Protein AF-A0AAE7BAY8-F1 (afdb_monomer_lite)

pLDDT: mean 81.35, std 15.77, range [34.81, 98.06]

Organism: NCBI:txid1054033

InterPro domains:
  IPR036388 Winged helix-like DNA-binding domain superfamily [G3DSA:1.10.10.10] (3-80)
  IPR036390 Winged helix DNA-binding domain superfamily [SSF46785] (22-79)

Secondary structure (DSSP, 8-state):
---------HHHHHHHHHHHH-TTS-HHHHHHHHHHHHSTT---HHHHHHHHT-S-HHHHHHHHHHHHHTTSEEEEE-SS-SSTT--SEEEEE-TTS----S------TTTHHHHHHHHHHHHHHHS---S---HHHHHHHHHHHHHTS---HHHHHHHHHHHHHSGGGGT--SHHHHHHHHHHHHHHHHHHHHH--

Radius of gyration: 19.59 Å; chains: 1; bounding box: 45×36×55 Å

Sequence (197 aa):
MEKEEILISTNYQHVLIHASVDNKLTANQFRVLFYICTNIENVYIEEMKTKLNIRTNNSIADCIKVLIKNQYIKRVKNKRLIKKGVAFYTYEINIEKPILPNNINSFFSNTYFKSIDEIFSYFFEKIPTTKKIDISVNRKQIELLIYKDDYSIQTIKDVIDYVSISHNRSIITRPILLRKHFKALFKELNELSNKSK

Structure (mmCIF, N/CA/C/O backbone):
data_AF-A0AAE7BAY8-F1
#
_entry.id   AF-A0AAE7BAY8-F1
#
loop_
_atom_site.group_PDB
_atom_site.id
_atom_site.type_symbol
_atom_site.label_atom_id
_atom_site.label_alt_id
_atom_site.label_comp_id
_atom_site.label_asym_id
_atom_site.label_entity_id
_atom_site.label_seq_id
_atom_site.pdbx_PDB_ins_code
_atom_site.Cartn_x
_atom_site.Cartn_y
_atom_site.Cartn_z
_atom_site.occupancy
_atom_site.B_iso_or_equiv
_atom_site.auth_seq_id
_atom_site.auth_comp_id
_atom_site.auth_asym_id
_atom_site.auth_atom_id
_atom_site.pdbx_PDB_model_num
ATOM 1 N N . MET A 1 1 ? 14.885 -5.854 23.550 1.00 38.03 1 MET A N 1
ATOM 2 C CA . MET A 1 1 ? 13.432 -5.656 23.361 1.00 38.03 1 MET A CA 1
ATOM 3 C C . MET A 1 1 ? 12.987 -6.612 22.277 1.00 38.03 1 MET A C 1
ATOM 5 O O . MET A 1 1 ? 13.222 -6.342 21.104 1.00 38.03 1 MET A O 1
ATOM 9 N N . GLU A 1 2 ? 12.448 -7.758 22.673 1.00 34.81 2 GLU A N 1
ATOM 10 C CA . GLU A 1 2 ? 11.810 -8.690 21.745 1.00 34.81 2 GLU A CA 1
ATOM 11 C C . GLU A 1 2 ? 10.553 -8.013 21.185 1.00 34.81 2 GLU A C 1
ATOM 13 O O . GLU A 1 2 ? 9.778 -7.410 21.927 1.00 34.81 2 GLU A O 1
ATOM 18 N N . LYS A 1 3 ? 10.412 -7.992 19.856 1.00 38.41 3 LYS A N 1
ATOM 19 C CA . LYS A 1 3 ? 9.212 -7.466 19.201 1.00 38.41 3 LYS A CA 1
ATOM 20 C C . LYS A 1 3 ? 8.130 -8.529 19.322 1.00 38.41 3 LYS A C 1
ATOM 22 O O . LYS A 1 3 ? 8.239 -9.554 18.661 1.00 38.41 3 LYS A O 1
ATOM 27 N N . GLU A 1 4 ? 7.103 -8.277 20.126 1.00 40.97 4 GLU A N 1
ATOM 28 C CA . GLU A 1 4 ? 5.896 -9.105 20.113 1.00 40.97 4 GLU A CA 1
ATOM 29 C C . GLU A 1 4 ? 5.285 -9.088 18.704 1.00 40.97 4 GLU A C 1
ATOM 31 O O . GLU A 1 4 ? 4.940 -8.037 18.150 1.00 40.97 4 GLU A O 1
ATOM 36 N N . GLU A 1 5 ? 5.193 -10.263 18.088 1.00 45.97 5 GLU A N 1
ATOM 37 C CA . GLU A 1 5 ? 4.444 -10.450 16.854 1.00 45.97 5 GLU A CA 1
ATOM 38 C C . GLU A 1 5 ? 2.951 -10.435 17.180 1.00 45.97 5 GLU A C 1
ATOM 40 O O . GLU A 1 5 ? 2.422 -11.356 17.798 1.00 45.97 5 GLU A O 1
ATOM 45 N N . ILE A 1 6 ? 2.252 -9.373 16.773 1.00 52.72 6 ILE A N 1
ATOM 46 C CA . ILE A 1 6 ? 0.794 -9.316 16.899 1.00 52.72 6 ILE A CA 1
ATOM 47 C C . ILE A 1 6 ? 0.208 -10.257 15.845 1.00 52.72 6 ILE A C 1
ATOM 49 O O . ILE A 1 6 ? 0.150 -9.915 14.655 1.00 52.72 6 ILE A O 1
ATOM 53 N N . LEU A 1 7 ? -0.218 -11.441 16.289 1.00 54.00 7 LEU A N 1
ATOM 54 C CA . LEU A 1 7 ? -0.919 -12.416 15.463 1.00 54.00 7 LEU A CA 1
ATOM 55 C C . LEU A 1 7 ? -2.331 -11.887 15.159 1.00 54.00 7 LEU A C 1
ATOM 57 O O . LEU A 1 7 ? -3.192 -11.809 16.034 1.00 54.00 7 LEU A O 1
ATOM 61 N N . ILE A 1 8 ? -2.570 -11.482 13.912 1.00 63.22 8 ILE A N 1
ATOM 62 C CA . ILE A 1 8 ? -3.896 -11.050 13.450 1.00 63.22 8 ILE A CA 1
ATOM 63 C C . ILE A 1 8 ? -4.750 -12.297 13.207 1.00 63.22 8 ILE A C 1
ATOM 65 O O . ILE A 1 8 ? -4.285 -13.227 12.548 1.00 63.22 8 ILE A O 1
ATOM 69 N N . SER A 1 9 ? -5.999 -12.308 13.687 1.00 68.19 9 SER A N 1
ATOM 70 C CA . SER A 1 9 ? -6.926 -13.415 13.417 1.00 68.19 9 SER A CA 1
ATOM 71 C C . SER A 1 9 ? -7.068 -13.659 11.907 1.00 68.19 9 SER A C 1
ATOM 73 O O . SER A 1 9 ? -7.122 -12.713 11.116 1.00 68.19 9 SER A O 1
ATOM 75 N N . THR A 1 10 ? -7.156 -14.924 11.491 1.00 65.06 10 THR A N 1
ATOM 76 C CA . THR A 1 10 ? -7.234 -15.315 10.071 1.00 65.06 10 THR A CA 1
ATOM 77 C C . THR A 1 10 ? -8.380 -14.604 9.343 1.00 65.06 10 THR A C 1
ATOM 79 O O . THR A 1 10 ? -8.216 -14.115 8.228 1.00 65.06 10 THR A O 1
ATOM 82 N N . ASN A 1 11 ? -9.519 -14.420 10.016 1.00 65.81 11 ASN A N 1
ATOM 83 C CA . ASN A 1 11 ? -10.669 -13.702 9.461 1.00 65.81 11 ASN A CA 1
ATOM 84 C C . ASN A 1 11 ? -10.370 -12.216 9.203 1.00 65.81 11 ASN A C 1
ATOM 86 O O . ASN A 1 11 ? -10.810 -11.661 8.198 1.00 65.81 11 ASN A O 1
ATOM 90 N N . TYR A 1 12 ? -9.592 -11.556 10.066 1.00 82.38 12 TYR A N 1
ATOM 91 C CA . TYR A 1 12 ? -9.195 -10.162 9.844 1.00 82.38 12 TYR A CA 1
ATOM 92 C C . TYR A 1 12 ? -8.120 -10.040 8.771 1.00 82.38 12 TYR A C 1
ATOM 94 O O . TYR A 1 12 ? -8.102 -9.033 8.064 1.00 82.38 12 TYR A O 1
ATOM 102 N N . GLN A 1 13 ? -7.269 -11.058 8.599 1.00 76.56 13 GLN A N 1
ATOM 103 C CA . GLN A 1 13 ? -6.320 -11.089 7.488 1.00 76.56 13 GLN A CA 1
ATOM 104 C C . GLN A 1 13 ? -7.068 -10.974 6.162 1.00 76.56 13 GLN A C 1
ATOM 106 O O . GLN A 1 13 ? -6.789 -10.030 5.433 1.00 76.56 13 GLN A O 1
ATOM 111 N N . HIS A 1 14 ? -8.078 -11.812 5.898 1.00 76.19 14 HIS A N 1
ATOM 112 C CA . HIS A 1 14 ? -8.876 -11.754 4.661 1.00 76.19 14 HIS A CA 1
ATOM 113 C C . HIS A 1 14 ? -9.482 -10.369 4.385 1.00 76.19 14 HIS A C 1
ATOM 115 O O . HIS A 1 14 ? -9.440 -9.881 3.253 1.00 76.19 14 HIS A O 1
ATOM 121 N N . VAL A 1 15 ? -9.986 -9.692 5.421 1.00 84.50 15 VAL A N 1
ATOM 122 C CA . VAL A 1 15 ? -10.511 -8.322 5.306 1.00 84.50 15 VAL A CA 1
ATOM 123 C C . VAL A 1 15 ? -9.406 -7.335 4.926 1.00 84.50 15 VAL A C 1
ATOM 125 O O . VAL A 1 15 ? -9.617 -6.476 4.069 1.00 84.50 15 VAL A O 1
ATOM 128 N N . LEU A 1 16 ? -8.224 -7.453 5.539 1.00 86.38 16 LEU A N 1
ATOM 129 C CA . LEU A 1 16 ? -7.069 -6.608 5.233 1.00 86.38 16 LEU A CA 1
ATOM 130 C C . LEU A 1 16 ? -6.530 -6.865 3.826 1.00 86.38 16 LEU A C 1
ATOM 132 O O . LEU A 1 16 ? -6.181 -5.909 3.141 1.00 86.38 16 LEU A O 1
ATOM 136 N N . ILE A 1 17 ? -6.539 -8.114 3.364 1.00 78.81 17 ILE A N 1
ATOM 137 C CA . ILE A 1 17 ? -6.177 -8.452 1.987 1.00 78.81 17 ILE A CA 1
ATOM 138 C C . ILE A 1 17 ? -7.117 -7.752 1.008 1.00 78.81 17 ILE A C 1
ATOM 140 O O . ILE A 1 17 ? -6.684 -7.071 0.083 1.00 78.81 17 ILE A O 1
ATOM 144 N N . HIS A 1 18 ? -8.424 -7.885 1.230 1.00 82.19 18 HIS A N 1
ATOM 145 C CA . HIS A 1 18 ? -9.413 -7.254 0.367 1.00 82.19 18 HIS A CA 1
ATOM 146 C C . HIS A 1 18 ? -9.247 -5.726 0.381 1.00 82.19 18 HIS A C 1
ATOM 148 O O . HIS A 1 18 ? -9.274 -5.072 -0.659 1.00 82.19 18 HIS A O 1
ATOM 154 N N . ALA A 1 19 ? -9.031 -5.147 1.563 1.00 87.00 19 ALA A N 1
ATOM 155 C CA . ALA A 1 19 ? -8.836 -3.715 1.731 1.00 87.00 19 ALA A CA 1
ATOM 156 C C . ALA A 1 19 ? -7.549 -3.186 1.080 1.00 87.00 19 ALA A C 1
ATOM 158 O O . ALA A 1 19 ? -7.534 -2.041 0.626 1.00 87.00 19 ALA A O 1
ATOM 159 N N . SER A 1 20 ? -6.473 -3.979 1.025 1.00 82.62 20 SER A N 1
ATOM 160 C CA . SER A 1 20 ? -5.207 -3.548 0.421 1.00 82.62 20 SER A CA 1
ATOM 161 C C . SER A 1 20 ? -5.322 -3.395 -1.096 1.00 82.62 20 SER A C 1
ATOM 163 O O . SER A 1 20 ? -4.638 -2.561 -1.689 1.00 82.62 20 SER A O 1
ATOM 165 N N . VAL A 1 21 ? -6.234 -4.122 -1.741 1.00 77.75 21 VAL A N 1
ATOM 166 C CA . VAL A 1 21 ? -6.457 -4.032 -3.192 1.00 77.75 21 VAL A CA 1
ATOM 167 C C . VAL A 1 21 ? -7.660 -3.165 -3.581 1.00 77.75 21 VAL A C 1
ATOM 169 O O . VAL A 1 21 ? -7.842 -2.884 -4.769 1.00 77.75 21 VAL A O 1
ATOM 172 N N . ASP A 1 22 ? -8.452 -2.703 -2.609 1.00 80.50 22 ASP A N 1
ATOM 173 C CA . ASP A 1 22 ? -9.629 -1.862 -2.836 1.00 80.50 22 ASP A CA 1
ATOM 174 C C . ASP A 1 22 ? -9.237 -0.428 -3.230 1.00 80.50 22 ASP A C 1
ATOM 176 O O . ASP A 1 22 ? -8.669 0.338 -2.448 1.00 80.50 22 ASP A O 1
ATOM 180 N N . ASN A 1 23 ? -9.591 -0.034 -4.455 1.00 79.06 23 ASN A N 1
ATOM 181 C CA . ASN A 1 23 ? -9.342 1.308 -4.983 1.00 79.06 23 ASN A CA 1
ATOM 182 C C . ASN A 1 23 ? -10.222 2.395 -4.342 1.00 79.06 23 ASN A C 1
ATOM 184 O O . ASN A 1 23 ? -9.949 3.582 -4.527 1.00 79.06 23 ASN A O 1
ATOM 188 N N . LYS A 1 24 ? -11.255 2.014 -3.581 1.00 83.88 24 LYS A N 1
ATOM 189 C CA . LYS A 1 24 ? -12.086 2.934 -2.793 1.00 83.88 24 LYS A CA 1
ATOM 190 C C . LYS A 1 24 ? -11.408 3.365 -1.494 1.00 83.88 24 LYS A C 1
ATOM 192 O O . LYS A 1 24 ? -11.932 4.255 -0.821 1.00 83.88 24 LYS A O 1
ATOM 197 N N . LEU A 1 25 ? -10.277 2.749 -1.131 1.00 87.00 25 LEU A N 1
ATOM 198 C CA . LEU A 1 25 ? -9.500 3.097 0.051 1.00 87.00 25 LEU A CA 1
ATOM 199 C C . LEU A 1 25 ? -8.187 3.800 -0.307 1.00 87.00 25 LEU A C 1
ATOM 201 O O . LEU A 1 25 ? -7.382 3.351 -1.119 1.00 87.00 25 LEU A O 1
ATOM 205 N N . THR A 1 26 ? -7.935 4.905 0.383 1.00 88.62 26 THR A N 1
ATOM 206 C CA . THR A 1 26 ? -6.630 5.569 0.418 1.00 88.62 26 THR A CA 1
ATOM 207 C C . THR A 1 26 ? -5.676 4.839 1.362 1.00 88.62 26 THR A C 1
ATOM 209 O O . THR A 1 26 ? -6.100 4.117 2.267 1.00 88.62 26 THR A O 1
ATOM 212 N N . ALA A 1 27 ? -4.373 5.105 1.230 1.00 86.06 27 ALA A N 1
ATOM 213 C CA . ALA A 1 27 ? -3.357 4.550 2.125 1.00 86.06 27 ALA A CA 1
ATOM 214 C C . ALA A 1 27 ? -3.644 4.846 3.610 1.00 86.06 27 ALA A C 1
ATOM 216 O O . ALA A 1 27 ? -3.504 3.966 4.452 1.00 86.06 27 ALA A O 1
ATOM 217 N N . ASN A 1 28 ? -4.105 6.055 3.951 1.00 90.00 28 ASN A N 1
ATOM 218 C CA . ASN A 1 28 ? -4.434 6.391 5.342 1.00 90.00 28 ASN A CA 1
ATOM 219 C C . ASN A 1 28 ? -5.672 5.643 5.850 1.00 90.00 28 ASN A C 1
ATOM 221 O O . ASN A 1 28 ? -5.675 5.195 6.992 1.00 90.00 28 ASN A O 1
ATOM 225 N N . GLN A 1 29 ? -6.692 5.455 5.009 1.00 93.19 29 GLN A N 1
ATOM 226 C CA . GLN A 1 29 ? -7.871 4.665 5.378 1.00 93.19 29 GLN A CA 1
ATOM 227 C C . GLN A 1 29 ? -7.500 3.198 5.613 1.00 93.19 29 GLN A C 1
ATOM 229 O O . GLN A 1 29 ? -7.920 2.621 6.613 1.00 93.19 29 GLN A O 1
ATOM 234 N N . PHE A 1 30 ? -6.654 2.625 4.753 1.00 91.62 30 PHE A N 1
ATOM 235 C CA . PHE A 1 30 ? -6.119 1.281 4.952 1.00 91.62 30 PHE A CA 1
ATOM 236 C C . PHE A 1 30 ? -5.300 1.172 6.248 1.00 91.62 30 PHE A C 1
ATOM 238 O O . PHE A 1 30 ? -5.526 0.267 7.043 1.00 91.62 30 PHE A O 1
ATOM 245 N N . ARG A 1 31 ? -4.399 2.126 6.519 1.00 89.88 31 ARG A N 1
ATOM 246 C CA . ARG A 1 31 ? -3.591 2.152 7.755 1.00 89.88 31 ARG A CA 1
ATOM 247 C C . ARG A 1 31 ? -4.455 2.223 9.014 1.00 89.88 31 ARG A C 1
ATOM 249 O O . ARG A 1 31 ? -4.155 1.550 9.995 1.00 89.88 31 ARG A O 1
ATOM 256 N N . VAL A 1 32 ? -5.533 3.008 8.979 1.00 91.62 32 VAL A N 1
ATOM 257 C CA . VAL A 1 32 ? -6.512 3.074 10.073 1.00 91.62 32 VAL A CA 1
ATOM 258 C C . VAL A 1 32 ? -7.228 1.734 10.247 1.00 91.62 32 VAL A C 1
ATOM 260 O O . VAL A 1 32 ? -7.316 1.252 11.372 1.00 91.62 32 VAL A O 1
ATOM 263 N N . LEU A 1 33 ? -7.682 1.093 9.164 1.00 91.56 33 LEU A N 1
ATOM 264 C CA . LEU A 1 33 ? -8.300 -0.237 9.230 1.00 91.56 33 LEU A CA 1
ATOM 265 C C . LEU A 1 33 ? -7.345 -1.278 9.825 1.00 91.56 33 LEU A C 1
ATOM 267 O O . LEU A 1 33 ? -7.714 -2.003 10.743 1.00 91.56 33 LEU A O 1
ATOM 271 N N . PHE A 1 34 ? -6.104 -1.300 9.346 1.00 88.94 34 PHE A N 1
ATOM 272 C CA . PHE A 1 34 ? -5.053 -2.187 9.830 1.00 88.94 34 PHE A CA 1
ATOM 273 C C . PHE A 1 34 ? -4.794 -2.016 11.331 1.00 88.94 34 PHE A C 1
ATOM 275 O O . PHE A 1 34 ? -4.705 -3.001 12.066 1.00 88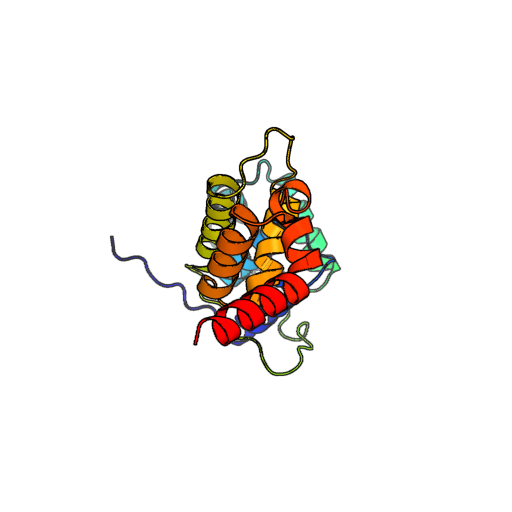.94 34 PHE A O 1
ATOM 282 N N . TYR A 1 35 ? -4.737 -0.769 11.809 1.00 87.94 35 TYR A N 1
ATOM 283 C CA . TYR A 1 35 ? -4.607 -0.485 13.236 1.00 87.94 35 TYR A CA 1
ATOM 284 C C . TYR A 1 35 ? -5.799 -1.026 14.038 1.00 87.94 35 TYR A C 1
ATOM 286 O O . TYR A 1 35 ? -5.611 -1.636 15.086 1.00 87.94 35 TYR A O 1
ATOM 294 N N . ILE A 1 36 ? -7.028 -0.829 13.552 1.00 88.12 36 ILE A N 1
ATOM 295 C CA . ILE A 1 36 ? -8.236 -1.324 14.227 1.00 88.12 36 ILE A CA 1
ATOM 296 C C . ILE A 1 36 ? -8.224 -2.858 14.308 1.00 88.12 36 ILE A C 1
ATOM 298 O O . ILE A 1 36 ? -8.492 -3.400 15.376 1.00 88.12 36 ILE A O 1
ATOM 302 N N . CYS A 1 37 ? -7.851 -3.558 13.232 1.00 85.56 37 CYS A N 1
ATOM 303 C CA . CYS A 1 37 ? -7.760 -5.024 13.220 1.00 85.56 37 CYS A CA 1
ATOM 304 C C . CYS A 1 37 ? -6.710 -5.578 14.198 1.00 85.56 37 CYS A C 1
ATOM 306 O O . CYS A 1 37 ? -6.861 -6.695 14.682 1.00 85.56 37 CYS A O 1
ATOM 308 N N . THR A 1 38 ? -5.654 -4.813 14.484 1.00 80.56 38 THR A N 1
ATOM 309 C CA . THR A 1 38 ? -4.550 -5.214 15.377 1.00 80.56 38 THR A CA 1
ATOM 310 C C . THR A 1 38 ? -4.742 -4.778 16.831 1.00 80.56 38 THR A C 1
ATOM 312 O O . THR A 1 38 ? -4.043 -5.280 17.701 1.00 80.56 38 THR A O 1
ATOM 315 N N . ASN A 1 39 ? -5.679 -3.865 17.117 1.00 78.31 39 ASN A N 1
ATOM 316 C CA . ASN A 1 39 ? -5.897 -3.284 18.452 1.00 78.31 39 ASN A CA 1
ATOM 317 C C . ASN A 1 39 ? -7.387 -3.315 18.848 1.00 78.31 39 ASN A C 1
ATOM 319 O O . ASN A 1 39 ? -7.875 -2.402 19.513 1.00 78.31 39 ASN A O 1
ATOM 323 N N . ILE A 1 40 ? -8.134 -4.329 18.394 1.00 71.12 40 ILE A N 1
ATOM 324 C CA . ILE A 1 40 ? -9.607 -4.319 18.375 1.00 71.12 40 ILE A CA 1
ATOM 325 C C . ILE A 1 40 ? -10.259 -4.105 19.748 1.00 71.12 40 ILE A C 1
ATOM 327 O O . ILE A 1 40 ? -11.290 -3.440 19.851 1.00 71.12 40 ILE A O 1
ATOM 331 N N . GLU A 1 41 ? -9.631 -4.609 20.809 1.00 67.00 41 GLU A N 1
ATOM 332 C CA . GLU A 1 41 ? -10.127 -4.483 22.182 1.00 67.00 41 GLU A CA 1
ATOM 333 C C . GLU A 1 41 ? -9.994 -3.054 22.725 1.00 67.00 41 GLU A C 1
ATOM 335 O O . GLU A 1 41 ? -10.746 -2.646 23.609 1.00 67.00 41 GLU A O 1
ATOM 340 N N . ASN A 1 42 ? -9.046 -2.281 22.190 1.00 68.19 42 ASN A N 1
ATOM 341 C CA . ASN A 1 42 ? -8.536 -1.061 22.801 1.00 68.19 42 ASN A CA 1
ATOM 342 C C . ASN A 1 42 ? -8.110 -0.033 21.737 1.00 68.19 42 ASN A C 1
ATOM 344 O O . ASN A 1 42 ? -6.945 0.345 21.620 1.00 68.19 42 ASN A O 1
ATOM 348 N N . VAL A 1 43 ? -9.070 0.448 20.944 1.00 74.06 43 VAL A N 1
ATOM 349 C CA . VAL A 1 43 ? -8.800 1.458 19.911 1.00 74.06 43 VAL A CA 1
ATOM 350 C C . VAL A 1 43 ? -8.851 2.874 20.494 1.00 74.06 43 VAL A C 1
ATOM 352 O O . VAL A 1 43 ? -9.926 3.447 20.687 1.00 74.06 43 VAL A O 1
ATOM 355 N N . TYR A 1 44 ? -7.680 3.480 20.698 1.00 75.19 44 TYR A N 1
ATOM 356 C CA . TYR A 1 44 ? -7.539 4.869 21.150 1.00 75.19 44 TYR A CA 1
ATOM 357 C C . TYR A 1 44 ? -7.204 5.804 19.979 1.00 75.19 44 TYR A C 1
ATOM 359 O O . TYR A 1 44 ? -6.172 5.652 19.332 1.00 75.19 44 TYR A O 1
ATOM 367 N N . ILE A 1 45 ? -8.048 6.811 19.711 1.00 80.25 45 ILE A N 1
ATOM 368 C CA . ILE A 1 45 ? -7.864 7.732 18.566 1.00 80.25 45 ILE A CA 1
ATOM 369 C C . ILE A 1 45 ? -6.551 8.521 18.669 1.00 80.25 45 ILE A C 1
ATOM 371 O O . ILE A 1 45 ? -5.836 8.634 17.677 1.00 80.25 45 ILE A O 1
ATOM 375 N N . GLU A 1 46 ? -6.215 9.040 19.851 1.00 78.94 46 GLU A N 1
ATOM 376 C CA . GLU A 1 46 ? -4.969 9.795 20.069 1.00 78.94 46 GLU A CA 1
ATOM 377 C C . GLU A 1 46 ? -3.718 8.930 19.862 1.00 78.94 46 GLU A C 1
ATOM 379 O O . GLU A 1 46 ? -2.734 9.358 19.251 1.00 78.94 46 GLU A O 1
ATOM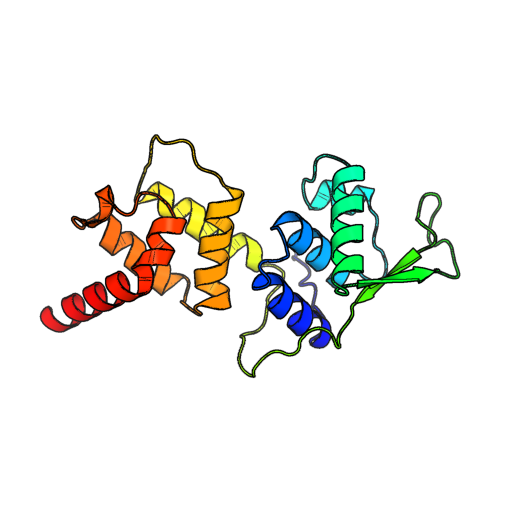 384 N N . GLU A 1 47 ? -3.772 7.680 20.321 1.00 82.88 47 GLU A N 1
ATOM 385 C CA . GLU A 1 47 ? -2.678 6.730 20.148 1.00 82.88 47 GLU A CA 1
ATOM 386 C C . GLU A 1 47 ? -2.541 6.315 18.682 1.00 82.88 47 GLU A C 1
ATOM 388 O O . GLU A 1 47 ? -1.440 6.328 18.136 1.00 82.88 47 GLU A O 1
ATOM 393 N N . MET A 1 48 ? -3.662 6.035 18.015 1.00 86.31 48 MET A N 1
ATOM 394 C CA . MET A 1 48 ? -3.718 5.742 16.586 1.00 86.31 48 MET A CA 1
ATOM 395 C C . MET A 1 48 ? -3.158 6.905 15.760 1.00 86.31 48 MET A C 1
ATOM 397 O O . MET A 1 48 ? -2.352 6.682 14.861 1.00 86.31 48 MET A O 1
ATOM 401 N N . LYS A 1 49 ? -3.530 8.151 16.080 1.00 86.94 49 LYS A N 1
ATOM 402 C CA . LYS A 1 49 ? -2.994 9.359 15.437 1.00 86.94 49 LYS A CA 1
ATOM 403 C C . LYS A 1 49 ? -1.467 9.384 15.513 1.00 86.94 49 LYS A C 1
ATOM 405 O O . LYS A 1 49 ? -0.805 9.562 14.491 1.00 86.94 49 LYS A O 1
ATOM 410 N N . THR A 1 50 ? -0.934 9.162 16.713 1.00 84.88 50 THR A N 1
ATOM 411 C CA . THR A 1 50 ? 0.507 9.182 16.992 1.00 84.88 50 THR A CA 1
ATOM 412 C C . THR A 1 50 ? 1.225 8.030 16.285 1.00 84.88 50 THR A C 1
ATOM 414 O O . THR A 1 50 ? 2.152 8.268 15.515 1.00 84.88 50 THR A O 1
ATOM 417 N N . LYS A 1 51 ? 0.754 6.787 16.454 1.00 81.81 51 LYS A N 1
ATOM 418 C CA . LYS A 1 51 ? 1.362 5.584 15.860 1.00 81.81 51 LYS A CA 1
ATOM 419 C C . LYS A 1 51 ? 1.297 5.577 14.331 1.00 81.81 51 LYS A C 1
ATOM 421 O O . LYS A 1 51 ? 2.226 5.112 13.678 1.00 81.81 51 LYS A O 1
ATOM 426 N N . LEU A 1 52 ? 0.223 6.102 13.741 1.00 85.62 52 LEU A N 1
ATOM 427 C CA . LEU A 1 52 ? 0.077 6.185 12.286 1.00 85.62 52 LEU A CA 1
ATOM 428 C C . LEU A 1 52 ? 0.680 7.465 11.688 1.00 85.62 52 LEU A C 1
ATOM 430 O O . LEU A 1 52 ? 0.698 7.603 10.462 1.00 85.62 52 LEU A O 1
ATOM 434 N N . ASN A 1 53 ? 1.201 8.380 12.512 1.00 86.44 53 ASN A N 1
ATOM 435 C CA . ASN A 1 53 ? 1.692 9.692 12.086 1.00 86.44 53 ASN A CA 1
ATOM 436 C C . ASN A 1 53 ? 0.663 10.439 11.210 1.00 86.44 53 ASN A C 1
ATOM 438 O O . ASN A 1 53 ? 0.961 10.917 10.113 1.00 86.44 53 ASN A O 1
ATOM 442 N N . ILE A 1 54 ? -0.594 10.465 11.660 1.00 86.50 54 ILE A N 1
ATOM 443 C CA . ILE A 1 54 ? -1.683 11.192 10.998 1.00 86.50 54 ILE A CA 1
ATOM 444 C C . ILE A 1 54 ? -1.841 12.545 11.690 1.00 86.50 54 ILE A C 1
ATOM 446 O O . ILE A 1 54 ? -1.849 12.637 12.909 1.00 86.50 54 ILE A O 1
ATOM 450 N N . ARG A 1 55 ? -1.972 13.623 10.914 1.00 86.56 55 ARG A N 1
ATOM 451 C CA . ARG A 1 55 ? -1.845 14.994 11.434 1.00 86.56 55 ARG A CA 1
ATOM 452 C C . ARG A 1 55 ? -2.911 15.382 12.462 1.00 86.56 55 ARG A C 1
ATOM 454 O O . ARG A 1 55 ? -2.616 16.125 13.391 1.00 86.56 55 ARG A O 1
ATOM 461 N N . THR A 1 56 ? -4.158 14.947 12.274 1.00 87.06 56 THR A N 1
ATOM 462 C CA . THR A 1 56 ? -5.288 15.418 13.090 1.00 87.06 56 THR A CA 1
ATOM 463 C C . THR A 1 56 ? -6.254 14.293 13.444 1.00 87.06 56 THR A C 1
ATOM 465 O O . THR A 1 56 ? -6.431 13.345 12.676 1.00 87.06 56 THR A O 1
ATOM 468 N N . ASN A 1 57 ? -6.949 14.447 14.573 1.00 85.19 57 ASN A N 1
ATOM 469 C CA . ASN A 1 57 ? -8.062 13.570 14.947 1.00 85.19 57 ASN A CA 1
ATOM 470 C C . ASN A 1 57 ? -9.196 13.607 13.919 1.00 85.19 57 ASN A C 1
ATOM 472 O O . ASN A 1 57 ? -9.844 12.589 13.696 1.00 85.19 57 ASN A O 1
ATOM 476 N N . ASN A 1 58 ? -9.410 14.750 13.260 1.00 88.12 58 ASN A N 1
ATOM 477 C CA . ASN A 1 58 ? -10.419 14.876 12.209 1.00 88.12 58 ASN A CA 1
ATOM 478 C C . ASN A 1 58 ? -10.082 13.970 11.020 1.00 88.12 58 ASN A C 1
ATOM 480 O O . ASN A 1 58 ? -10.943 13.238 10.547 1.00 88.12 58 ASN A O 1
ATOM 484 N N . SER A 1 59 ? -8.809 13.915 10.616 1.00 88.81 59 SER A N 1
ATOM 485 C CA . SER A 1 59 ? -8.353 13.008 9.557 1.00 88.81 59 SER A CA 1
ATOM 486 C C . SER A 1 59 ? -8.577 11.534 9.918 1.00 88.81 59 SER A C 1
ATOM 488 O O . SER A 1 59 ? -8.997 10.754 9.064 1.00 88.81 59 SER A O 1
ATOM 490 N N . ILE A 1 60 ? -8.341 11.151 11.179 1.00 90.31 60 ILE A N 1
ATOM 491 C CA . ILE A 1 60 ? -8.655 9.803 11.685 1.00 90.31 60 ILE A CA 1
ATOM 492 C C . ILE A 1 60 ? -10.168 9.551 11.628 1.00 90.31 60 ILE A C 1
ATOM 494 O O . ILE A 1 60 ? -10.607 8.524 11.110 1.00 90.31 60 ILE A O 1
ATOM 498 N N . ALA A 1 61 ? -10.974 10.492 12.124 1.00 89.31 61 ALA A N 1
ATOM 499 C CA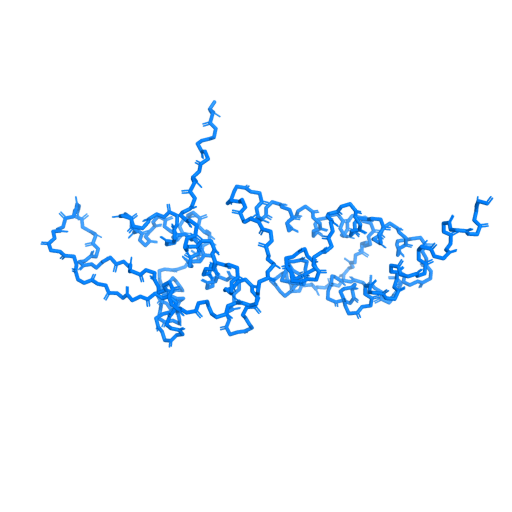 . ALA A 1 61 ? -12.428 10.378 12.147 1.00 89.31 61 ALA A CA 1
ATOM 500 C C . ALA A 1 61 ? -13.017 10.230 10.737 1.00 89.31 61 ALA A C 1
ATOM 502 O O . ALA A 1 61 ? -13.911 9.409 10.534 1.00 89.31 61 ALA A O 1
ATOM 503 N N . ASP A 1 62 ? -12.497 10.963 9.754 1.00 92.00 62 ASP A N 1
ATOM 504 C CA . ASP A 1 62 ? -12.932 10.852 8.362 1.00 92.00 62 ASP A CA 1
ATOM 505 C C . ASP A 1 62 ? -12.506 9.525 7.730 1.00 92.00 62 ASP A C 1
ATOM 507 O O . ASP A 1 62 ? -13.301 8.912 7.014 1.00 92.00 62 ASP A O 1
ATOM 511 N N . CYS A 1 63 ? -11.315 9.007 8.060 1.00 92.88 63 CYS A N 1
ATOM 512 C CA . CYS A 1 63 ? -10.935 7.648 7.669 1.00 92.88 63 CYS A CA 1
ATOM 513 C C . CYS A 1 63 ? -11.931 6.620 8.221 1.00 92.88 63 CYS A C 1
ATOM 515 O O . CYS A 1 63 ? -12.438 5.793 7.469 1.00 92.88 63 CYS A O 1
ATOM 517 N N . ILE A 1 64 ? -12.276 6.716 9.508 1.00 91.75 64 ILE A N 1
ATOM 518 C CA . ILE A 1 64 ? -13.234 5.818 10.169 1.00 91.75 64 ILE A CA 1
ATOM 519 C C . ILE A 1 64 ? -14.623 5.912 9.525 1.00 91.75 64 ILE A C 1
ATOM 521 O O . ILE A 1 64 ? -15.235 4.881 9.255 1.00 91.75 64 ILE A O 1
ATOM 525 N N . LYS A 1 65 ? -15.122 7.120 9.225 1.00 92.12 65 LYS A N 1
ATOM 526 C CA . LYS A 1 65 ? -16.406 7.299 8.520 1.00 92.12 65 LYS A CA 1
ATOM 527 C C . LYS A 1 65 ? -16.406 6.598 7.166 1.00 92.12 65 LYS A C 1
ATOM 529 O O . LYS A 1 65 ? -17.392 5.952 6.822 1.00 92.12 65 LYS A O 1
ATOM 534 N N . VAL A 1 66 ? -15.316 6.708 6.405 1.00 93.44 66 VAL A N 1
ATOM 535 C CA . VAL A 1 66 ? -15.192 6.038 5.103 1.00 93.44 66 VAL A CA 1
ATOM 536 C C . VAL A 1 66 ? -15.154 4.521 5.268 1.00 93.44 66 VAL A C 1
ATOM 538 O O . VAL A 1 66 ? -15.833 3.823 4.520 1.00 93.44 66 VAL A O 1
ATOM 541 N N . LEU A 1 67 ? -14.439 4.002 6.269 1.00 92.75 67 LEU A N 1
ATOM 542 C CA . LEU A 1 67 ? -14.417 2.566 6.566 1.00 92.75 67 LEU A CA 1
ATOM 543 C C . LEU A 1 67 ? -15.806 2.037 6.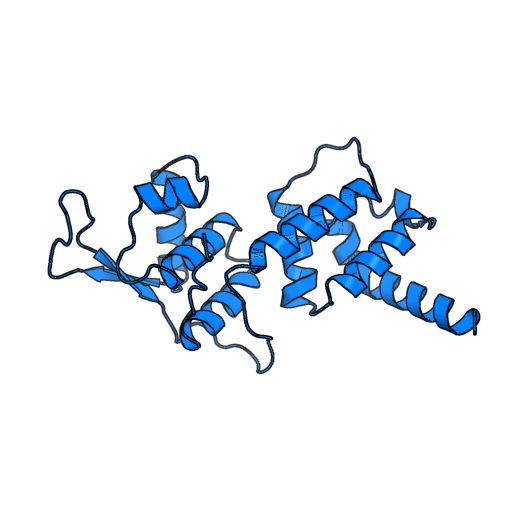955 1.00 92.75 67 LEU A C 1
ATOM 545 O O . LEU A 1 67 ? -16.190 0.972 6.480 1.00 92.75 67 LEU A O 1
ATOM 549 N N . ILE A 1 68 ? -16.584 2.794 7.737 1.00 90.69 68 ILE A N 1
ATOM 550 C CA . ILE A 1 68 ? -17.979 2.459 8.071 1.00 90.69 68 ILE A CA 1
ATOM 551 C C . ILE A 1 68 ? -18.874 2.516 6.830 1.00 90.69 68 ILE A C 1
ATOM 553 O O . ILE A 1 68 ? -19.626 1.581 6.569 1.00 90.69 68 ILE A O 1
ATOM 557 N N . LYS A 1 69 ? -18.781 3.587 6.031 1.00 90.44 69 LYS A N 1
ATOM 558 C CA . LYS A 1 69 ? -19.563 3.756 4.794 1.00 90.44 69 LYS A CA 1
ATOM 559 C C . LYS A 1 69 ? -19.300 2.619 3.810 1.00 90.44 69 LYS A C 1
ATOM 561 O O . LYS A 1 69 ? -20.226 2.097 3.201 1.00 90.44 69 LYS A O 1
ATOM 566 N N . ASN A 1 70 ? -18.035 2.232 3.676 1.00 87.75 70 ASN A N 1
ATOM 567 C CA . ASN A 1 70 ? -17.616 1.109 2.855 1.00 87.75 70 ASN A CA 1
ATOM 568 C C . ASN A 1 70 ? -17.803 -0.234 3.571 1.00 87.75 70 ASN A C 1
ATOM 570 O O . ASN A 1 70 ? -17.357 -1.233 3.035 1.00 87.75 70 ASN A O 1
ATOM 574 N N . GLN A 1 71 ? -18.456 -0.302 4.733 1.00 88.75 71 GLN A N 1
ATOM 575 C CA . GLN A 1 71 ? -18.777 -1.540 5.452 1.00 88.75 71 GLN A CA 1
ATOM 576 C C . GLN A 1 71 ? -17.564 -2.386 5.874 1.00 88.75 71 GLN A C 1
ATOM 578 O O . GLN A 1 71 ? -17.720 -3.580 6.087 1.00 88.75 71 GLN A O 1
ATOM 583 N N . TYR A 1 72 ? -16.363 -1.814 5.990 1.00 89.25 72 TYR A N 1
ATOM 584 C CA . TYR A 1 72 ? -15.188 -2.527 6.517 1.00 89.25 72 TYR A CA 1
ATOM 585 C C . TYR A 1 72 ? -15.271 -2.752 8.022 1.00 89.25 72 TYR A C 1
ATOM 587 O O . TYR A 1 72 ? -14.810 -3.769 8.532 1.00 89.25 72 TYR A O 1
ATOM 595 N N . ILE A 1 73 ? -15.860 -1.789 8.726 1.00 90.38 73 ILE A N 1
ATOM 596 C CA . ILE A 1 73 ? -16.038 -1.825 10.172 1.00 90.38 73 ILE A CA 1
ATOM 597 C C . ILE A 1 73 ? -17.431 -1.325 10.526 1.00 90.38 73 ILE A C 1
ATOM 599 O O . ILE A 1 73 ? -17.992 -0.465 9.843 1.00 90.38 73 ILE A O 1
ATOM 603 N N . LYS A 1 74 ? -17.962 -1.805 11.641 1.00 88.75 74 LYS A N 1
ATOM 604 C CA . LYS A 1 74 ? -19.161 -1.280 12.280 1.00 88.75 74 LYS A CA 1
ATOM 605 C C . LYS A 1 74 ? -18.784 -0.709 13.636 1.00 88.75 74 LYS A C 1
ATOM 607 O O . LYS A 1 74 ? -17.956 -1.259 14.355 1.00 88.75 74 LYS A O 1
ATOM 612 N N . ARG A 1 75 ? -19.385 0.423 13.993 1.00 87.00 75 ARG A N 1
ATOM 613 C CA . ARG A 1 75 ? -19.227 0.994 15.329 1.00 87.00 75 ARG A CA 1
ATOM 614 C C . ARG A 1 75 ? -20.236 0.328 16.264 1.00 87.00 75 ARG A C 1
ATOM 616 O O . ARG A 1 75 ? -21.437 0.401 16.013 1.00 87.00 75 ARG A O 1
ATOM 623 N N . VAL A 1 76 ? -19.755 -0.289 17.336 1.00 82.19 76 VAL A N 1
ATOM 624 C CA . VAL A 1 76 ? -20.584 -0.959 18.345 1.00 82.19 76 VAL A CA 1
ATOM 625 C C . VAL A 1 76 ? -20.494 -0.174 19.642 1.00 82.19 76 VAL A C 1
ATOM 627 O O . VAL A 1 76 ? -19.419 0.262 20.039 1.00 82.19 76 VAL A O 1
ATOM 630 N N . LYS A 1 77 ? -21.630 0.063 20.300 1.00 74.19 77 LYS A N 1
ATOM 631 C CA . LYS A 1 77 ? -21.648 0.778 21.578 1.00 74.19 77 LYS A CA 1
ATOM 632 C C . LYS A 1 77 ? -21.032 -0.114 22.654 1.00 74.19 77 LYS A C 1
ATOM 634 O O . LYS A 1 77 ? -21.500 -1.228 22.876 1.00 74.19 77 LYS A O 1
ATOM 639 N N . ASN A 1 78 ? -20.000 0.377 23.327 1.00 68.44 78 ASN A N 1
ATOM 640 C CA . ASN A 1 78 ? -19.381 -0.341 24.428 1.00 68.44 78 ASN A CA 1
ATOM 641 C C . ASN A 1 78 ? -20.218 -0.142 25.701 1.00 68.44 78 ASN A C 1
ATOM 643 O O . ASN A 1 78 ? -20.651 0.972 26.003 1.00 68.44 78 ASN A O 1
ATOM 647 N N . LYS A 1 79 ? -20.461 -1.225 26.447 1.00 57.88 79 LYS A N 1
ATOM 648 C CA . LYS A 1 79 ? -21.245 -1.192 27.693 1.00 57.88 79 LYS A CA 1
ATOM 649 C C . LYS A 1 79 ? -20.450 -0.626 28.876 1.00 57.88 79 LYS A C 1
ATOM 651 O O . LYS A 1 79 ? -21.061 -0.276 29.882 1.00 57.88 79 LYS A O 1
ATOM 656 N N . ARG A 1 80 ? -19.115 -0.529 28.786 1.00 58.28 80 ARG A N 1
ATOM 657 C CA . ARG A 1 80 ? -18.248 -0.031 29.869 1.00 58.28 80 ARG A CA 1
ATOM 658 C C . ARG A 1 80 ? -17.188 0.945 29.352 1.00 58.28 80 ARG A C 1
ATOM 660 O O . ARG A 1 80 ? -16.571 0.711 28.318 1.00 58.28 80 ARG A O 1
ATOM 667 N N . LEU A 1 81 ? -16.965 2.030 30.098 1.00 54.97 81 LEU A N 1
ATOM 668 C CA . LEU A 1 81 ? -15.797 2.899 29.931 1.00 54.97 81 LEU A CA 1
ATOM 669 C C . LEU A 1 81 ? -14.572 2.168 30.479 1.00 54.97 81 LEU A C 1
ATOM 671 O O . LEU A 1 81 ? -14.482 1.947 31.682 1.00 54.97 81 LEU A O 1
ATOM 675 N N . ILE A 1 82 ? -13.634 1.814 29.604 1.00 61.00 82 ILE A N 1
ATOM 676 C CA . ILE A 1 82 ? -12.380 1.161 30.008 1.00 61.00 82 ILE A CA 1
ATOM 677 C C . ILE A 1 82 ? -11.443 2.180 30.687 1.00 61.00 82 ILE A C 1
ATOM 679 O O . ILE A 1 82 ? -10.693 1.833 31.594 1.00 61.00 82 ILE A O 1
ATOM 683 N N . LYS A 1 83 ? -11.517 3.464 30.297 1.00 62.06 83 LYS A N 1
ATOM 684 C CA . LYS A 1 83 ? -10.727 4.563 30.879 1.00 62.06 83 LYS A CA 1
ATOM 685 C C . LYS A 1 83 ? -11.397 5.925 30.635 1.00 62.06 83 LYS A C 1
ATOM 687 O O . LYS A 1 83 ? -12.168 6.091 29.687 1.00 62.06 83 LYS A O 1
ATOM 692 N N . LYS A 1 84 ? -11.103 6.923 31.478 1.00 53.88 84 LYS A N 1
ATOM 693 C CA . LYS A 1 84 ? -11.571 8.313 31.304 1.00 53.88 84 LYS A CA 1
ATOM 694 C C . LYS A 1 84 ? -10.982 8.889 30.004 1.00 53.88 84 LYS A C 1
ATOM 696 O O . LYS A 1 84 ? -9.773 8.827 29.810 1.00 53.88 84 LYS A O 1
ATOM 701 N N . GLY A 1 85 ? -11.832 9.415 29.116 1.00 56.22 85 GLY A N 1
ATOM 702 C CA . GLY A 1 85 ? -11.431 9.935 27.796 1.00 56.22 85 GLY A CA 1
ATOM 703 C C . GLY A 1 85 ? -11.525 8.937 26.631 1.00 56.22 85 GLY A C 1
ATOM 704 O O . GLY A 1 85 ? -11.180 9.287 25.506 1.00 56.22 85 GLY A O 1
ATOM 705 N N . VAL A 1 86 ? -12.009 7.713 26.870 1.00 57.47 86 VAL A N 1
ATOM 706 C CA . VAL A 1 86 ? -12.252 6.710 25.818 1.00 57.47 86 VAL A CA 1
ATOM 707 C C . VAL A 1 86 ? -13.662 6.861 25.273 1.00 57.47 86 VAL A C 1
ATOM 709 O O . VAL A 1 86 ? -14.618 7.040 26.026 1.00 57.47 86 VAL A O 1
ATOM 712 N N . ALA A 1 87 ? -13.803 6.786 23.953 1.00 56.75 87 ALA A N 1
ATOM 713 C CA . ALA A 1 87 ? -15.110 6.803 23.319 1.00 56.75 87 ALA A CA 1
ATOM 714 C C . ALA A 1 87 ? -15.931 5.571 23.752 1.00 56.75 87 ALA A C 1
ATOM 716 O O . ALA A 1 87 ? -15.403 4.465 23.822 1.00 56.75 87 ALA A O 1
ATOM 717 N N . PHE A 1 88 ? -17.239 5.738 23.981 1.00 64.56 88 PHE A N 1
ATOM 718 C CA . PHE A 1 88 ? -18.191 4.661 24.323 1.00 64.56 88 PHE A CA 1
ATOM 719 C C . PHE A 1 88 ? -18.465 3.686 23.164 1.00 64.56 88 PHE A C 1
ATOM 721 O O . PHE A 1 88 ? -19.565 3.148 23.029 1.00 64.56 88 PHE A O 1
ATOM 728 N N . TYR A 1 89 ? -17.496 3.481 22.280 1.00 69.00 89 TYR A N 1
ATOM 729 C CA . TYR A 1 89 ? -17.667 2.689 21.082 1.00 69.00 89 TYR A CA 1
ATOM 730 C C . TYR A 1 89 ? -16.425 1.849 20.808 1.00 69.00 89 TYR A C 1
ATOM 732 O O . TYR A 1 89 ? -15.309 2.361 20.850 1.00 69.00 89 TYR A O 1
ATOM 740 N N . THR A 1 90 ? -16.641 0.581 20.486 1.00 77.00 90 THR A N 1
ATOM 741 C CA . THR A 1 90 ? -15.653 -0.314 19.882 1.00 77.00 90 THR A CA 1
ATOM 742 C C . THR A 1 90 ? -15.926 -0.437 18.384 1.00 77.00 90 THR A C 1
ATOM 744 O O . THR A 1 90 ? -16.951 0.037 17.874 1.00 77.00 90 THR A O 1
ATOM 747 N N . TYR A 1 91 ? -14.985 -1.037 17.661 1.00 83.31 91 TYR A N 1
ATOM 748 C CA . TYR A 1 91 ? -15.150 -1.355 16.249 1.00 83.31 91 TYR A CA 1
ATOM 749 C C . TYR A 1 91 ? -15.243 -2.866 16.085 1.00 83.31 91 TYR A C 1
ATOM 751 O O . TYR A 1 91 ? -14.409 -3.603 16.597 1.00 83.31 91 TYR A O 1
ATOM 759 N N . GLU A 1 92 ? -16.259 -3.305 15.361 1.00 85.62 92 GLU A N 1
ATOM 760 C CA . GLU A 1 92 ? -16.423 -4.678 14.905 1.00 85.62 92 GLU A CA 1
ATOM 761 C C . GLU A 1 92 ? -15.977 -4.738 13.443 1.00 85.62 92 GLU A C 1
ATOM 763 O O . GLU A 1 92 ? -16.403 -3.913 12.630 1.00 85.62 92 GLU A O 1
ATOM 768 N N . ILE A 1 93 ? -15.082 -5.667 13.111 1.00 86.75 93 ILE A N 1
ATOM 769 C CA . ILE A 1 93 ? -14.613 -5.854 11.736 1.00 86.75 93 ILE A CA 1
ATOM 770 C C . ILE A 1 93 ? -15.662 -6.652 10.966 1.00 86.75 93 ILE A C 1
ATOM 772 O O . ILE A 1 93 ? -16.099 -7.704 11.426 1.00 86.75 93 ILE A O 1
ATOM 776 N N . ASN A 1 94 ? -16.042 -6.182 9.779 1.00 84.19 94 ASN A N 1
ATOM 777 C CA . ASN A 1 94 ? -16.960 -6.924 8.925 1.00 84.19 94 ASN A CA 1
ATOM 778 C C . ASN A 1 94 ? -16.214 -8.036 8.174 1.00 84.19 94 ASN A C 1
ATOM 780 O O . ASN A 1 94 ? -15.645 -7.809 7.104 1.00 84.19 94 ASN A O 1
ATOM 784 N N . ILE A 1 95 ? -16.232 -9.236 8.748 1.00 79.88 95 ILE A N 1
ATOM 785 C CA . ILE A 1 95 ? -15.593 -10.435 8.192 1.00 79.88 95 ILE A CA 1
ATOM 786 C C . ILE A 1 95 ? -16.315 -11.006 6.964 1.00 79.88 95 ILE A C 1
ATOM 788 O O . ILE A 1 95 ? -15.727 -11.807 6.249 1.00 79.88 95 ILE A O 1
ATOM 792 N N . GLU A 1 96 ? -17.547 -10.571 6.684 1.00 72.12 96 GLU A N 1
ATOM 793 C CA . GLU A 1 96 ? -18.329 -10.999 5.513 1.00 72.12 96 GLU A CA 1
ATOM 794 C C . GLU A 1 96 ? -18.037 -10.146 4.270 1.00 72.12 96 GLU A C 1
ATOM 796 O O . GLU A 1 96 ? -18.361 -10.521 3.145 1.00 72.12 96 GLU A O 1
ATOM 801 N N . LYS A 1 97 ? -17.405 -8.980 4.451 1.00 68.75 97 LYS A N 1
ATOM 802 C CA . LYS A 1 97 ? -17.011 -8.097 3.352 1.00 68.75 97 LYS A CA 1
ATOM 803 C C . LYS A 1 97 ? -16.027 -8.713 2.340 1.00 68.75 97 LYS A C 1
ATOM 805 O O . LYS A 1 97 ? -16.174 -8.405 1.154 1.00 68.75 97 LYS A O 1
ATOM 810 N N . PRO A 1 98 ? -15.001 -9.493 2.732 1.00 58.44 98 PRO A N 1
ATOM 811 C CA . PRO A 1 98 ? -14.131 -10.155 1.772 1.00 58.44 98 PRO A CA 1
ATOM 812 C C . PRO A 1 98 ? -14.891 -11.270 1.048 1.00 58.44 98 PRO A C 1
ATOM 814 O O . PRO A 1 98 ? -14.924 -12.411 1.490 1.00 58.44 98 PRO A O 1
ATOM 817 N N . ILE A 1 99 ? -15.433 -10.959 -0.127 1.00 55.84 99 ILE A N 1
ATOM 818 C CA . ILE A 1 99 ? -15.678 -11.971 -1.158 1.00 55.84 99 ILE A CA 1
ATOM 819 C C . ILE A 1 99 ? -14.378 -12.044 -1.962 1.00 55.84 99 ILE A C 1
ATOM 821 O O . ILE A 1 99 ? -14.236 -11.367 -2.979 1.00 55.84 99 ILE A O 1
ATOM 825 N N . LEU A 1 100 ? -13.361 -12.743 -1.452 1.00 50.22 100 LEU A N 1
ATOM 826 C CA . LEU A 1 100 ? -12.092 -12.886 -2.171 1.00 50.22 100 LEU A CA 1
ATOM 827 C C . LEU A 1 100 ? -12.036 -14.222 -2.924 1.00 50.22 100 LEU A C 1
ATOM 829 O O . LEU A 1 100 ? -12.390 -15.253 -2.354 1.00 50.22 100 LEU A O 1
ATOM 833 N N . PRO A 1 101 ? -11.550 -14.226 -4.179 1.00 39.69 101 PRO A N 1
ATOM 834 C CA . PRO A 1 101 ? -11.127 -15.444 -4.843 1.00 39.69 101 PRO A CA 1
ATOM 835 C C . PRO A 1 101 ? -9.936 -16.062 -4.096 1.00 39.69 101 PRO A C 1
ATOM 837 O O . PRO A 1 101 ? -9.026 -15.370 -3.639 1.00 39.69 101 PRO A O 1
ATOM 840 N N . ASN A 1 102 ? -9.988 -17.385 -3.972 1.00 35.59 102 ASN A N 1
ATOM 841 C CA . ASN A 1 102 ? -9.003 -18.250 -3.334 1.00 35.59 102 ASN A CA 1
ATOM 842 C C . ASN A 1 102 ? -7.603 -18.050 -3.938 1.00 35.59 102 ASN A C 1
ATOM 844 O O . ASN A 1 102 ? -7.381 -18.488 -5.063 1.00 35.59 102 ASN A O 1
ATOM 848 N N . ASN A 1 103 ? -6.702 -17.384 -3.206 1.00 42.81 103 ASN A N 1
ATOM 849 C CA . ASN A 1 103 ? -5.226 -17.478 -3.241 1.00 42.81 103 ASN A CA 1
ATOM 850 C C . ASN A 1 103 ? -4.605 -16.105 -2.984 1.00 42.81 103 ASN A C 1
ATOM 852 O O . ASN A 1 103 ? -4.252 -15.399 -3.924 1.00 42.81 103 ASN A O 1
ATOM 856 N N . ILE A 1 104 ? -4.452 -15.719 -1.715 1.00 47.56 104 ILE A N 1
ATOM 857 C CA . ILE A 1 104 ? -3.540 -14.627 -1.357 1.00 47.56 104 ILE A CA 1
ATOM 858 C C . ILE A 1 104 ? -2.756 -15.047 -0.113 1.00 47.56 104 ILE A C 1
ATOM 860 O O . ILE A 1 104 ? -3.340 -15.464 0.887 1.00 47.56 104 ILE A O 1
ATOM 864 N N . ASN A 1 105 ? -1.428 -14.971 -0.221 1.00 48.12 105 ASN A N 1
ATOM 865 C CA . ASN A 1 105 ? -0.473 -15.332 0.823 1.00 48.12 105 ASN A CA 1
ATOM 866 C C . ASN A 1 105 ? -0.680 -14.502 2.107 1.00 48.12 105 ASN A C 1
ATOM 868 O O . ASN A 1 105 ? -1.118 -13.350 2.074 1.00 48.12 105 ASN A O 1
ATOM 872 N N . SER A 1 106 ? -0.361 -15.107 3.254 1.00 44.62 106 SER A N 1
ATOM 873 C CA . SER A 1 106 ? -0.585 -14.568 4.600 1.00 44.62 106 SER A CA 1
ATOM 874 C C . SER A 1 106 ? 0.043 -13.184 4.817 1.00 44.62 106 SER A C 1
ATOM 876 O O . SER A 1 106 ? 1.241 -12.988 4.603 1.00 44.62 106 SER A O 1
ATOM 878 N N . PHE A 1 107 ? -0.750 -12.236 5.322 1.00 50.00 107 PHE A N 1
ATOM 879 C CA . PHE A 1 107 ? -0.284 -10.901 5.706 1.00 50.00 107 PHE A CA 1
ATOM 880 C C . PHE A 1 107 ? 0.444 -10.963 7.054 1.00 50.00 107 PHE A C 1
ATOM 882 O O . PHE A 1 107 ? -0.197 -11.089 8.098 1.00 50.00 107 PHE A O 1
ATOM 889 N N . PHE A 1 108 ? 1.770 -10.808 7.056 1.00 49.97 108 PHE A N 1
ATOM 890 C CA . PHE A 1 108 ? 2.528 -10.590 8.290 1.00 49.97 108 PHE A CA 1
ATOM 891 C C . PHE A 1 108 ? 2.556 -9.096 8.635 1.00 49.97 108 PHE A C 1
ATOM 893 O O . PHE A 1 108 ? 3.068 -8.258 7.889 1.00 49.97 108 PHE A O 1
ATOM 900 N N . SER A 1 109 ? 1.978 -8.757 9.789 1.00 52.81 109 SER A N 1
ATOM 901 C CA . SER A 1 109 ? 1.709 -7.379 10.212 1.00 52.81 109 SER A CA 1
ATOM 902 C C . SER A 1 109 ? 2.972 -6.520 10.360 1.00 52.81 109 SER A C 1
ATOM 904 O O . SER A 1 109 ? 2.958 -5.321 10.073 1.00 52.81 109 SER A O 1
ATOM 906 N N . ASN A 1 110 ? 4.081 -7.149 10.750 1.00 55.09 110 ASN A N 1
ATOM 907 C CA . ASN A 1 110 ? 5.322 -6.469 11.108 1.00 55.09 110 ASN A CA 1
ATOM 908 C C . ASN A 1 110 ? 6.223 -6.121 9.912 1.00 55.09 110 ASN A C 1
ATOM 910 O O . ASN A 1 110 ? 7.101 -5.264 10.038 1.00 55.09 110 ASN A O 1
ATOM 914 N N . THR A 1 111 ? 6.023 -6.750 8.752 1.00 66.88 111 THR A N 1
ATOM 915 C CA . THR A 1 111 ? 6.868 -6.555 7.561 1.00 66.88 111 THR A CA 1
ATOM 916 C C . THR A 1 111 ? 6.160 -5.810 6.436 1.00 66.88 111 THR A C 1
ATOM 918 O O . THR A 1 111 ? 6.841 -5.238 5.589 1.00 66.88 111 THR A O 1
ATOM 921 N N . TYR A 1 112 ? 4.826 -5.706 6.473 1.00 73.50 112 TYR A N 1
ATOM 922 C CA . TYR A 1 112 ? 4.020 -5.154 5.381 1.00 73.50 112 TYR A CA 1
ATOM 923 C C . TYR A 1 112 ? 4.518 -3.803 4.846 1.00 73.50 112 TYR A C 1
ATOM 925 O O . TYR A 1 112 ? 4.913 -3.682 3.685 1.00 73.50 112 TYR A O 1
ATOM 933 N N . PHE A 1 113 ? 4.531 -2.782 5.710 1.00 79.06 113 PHE A N 1
ATOM 934 C CA . PHE A 1 113 ? 4.975 -1.437 5.333 1.00 79.06 113 PHE A CA 1
ATOM 935 C C . PHE A 1 113 ? 6.482 -1.380 5.099 1.00 79.06 113 PHE A C 1
ATOM 937 O O . PHE A 1 113 ? 6.935 -0.627 4.241 1.00 79.06 113 PHE A O 1
ATOM 944 N N . LYS A 1 114 ? 7.249 -2.207 5.821 1.00 85.38 114 LYS A N 1
ATOM 945 C CA . LYS A 1 114 ? 8.705 -2.262 5.699 1.00 85.38 114 LYS A CA 1
ATOM 946 C C . LYS A 1 114 ? 9.116 -2.688 4.291 1.00 85.38 114 LYS A C 1
ATOM 948 O O . LYS A 1 114 ? 9.950 -2.023 3.696 1.00 85.38 114 LYS A O 1
ATOM 953 N N . SER A 1 115 ? 8.490 -3.726 3.738 1.00 85.94 115 SER A N 1
ATOM 954 C CA . SER A 1 115 ? 8.765 -4.206 2.379 1.00 85.94 115 SER A CA 1
ATOM 955 C C . SER A 1 115 ? 8.406 -3.173 1.306 1.00 85.94 115 SER A C 1
ATOM 957 O O . SER A 1 115 ? 9.137 -3.015 0.330 1.00 85.94 115 SER A O 1
ATOM 959 N N . ILE A 1 116 ? 7.312 -2.426 1.497 1.00 91.31 116 ILE A N 1
ATOM 960 C CA . ILE A 1 116 ? 6.914 -1.350 0.576 1.00 91.31 116 ILE A CA 1
ATOM 961 C C . ILE A 1 116 ? 7.933 -0.206 0.619 1.00 91.31 116 ILE A C 1
ATOM 963 O O . ILE A 1 116 ? 8.384 0.255 -0.429 1.00 91.31 116 ILE A O 1
ATOM 967 N N . ASP A 1 117 ? 8.302 0.248 1.819 1.00 92.06 117 ASP A N 1
ATOM 968 C CA . ASP A 1 117 ? 9.259 1.342 2.007 1.00 92.06 117 ASP A CA 1
ATOM 969 C C . ASP A 1 117 ? 10.673 0.953 1.545 1.00 92.06 117 ASP A C 1
ATOM 971 O O . ASP A 1 117 ? 11.383 1.789 0.982 1.00 92.06 117 ASP A O 1
ATOM 975 N N . GLU A 1 118 ? 11.059 -0.313 1.712 1.00 94.38 118 GLU A N 1
ATOM 976 C CA . GLU A 1 118 ? 12.317 -0.871 1.214 1.00 94.38 118 GLU A CA 1
ATOM 977 C C . GLU A 1 118 ? 12.393 -0.793 -0.314 1.00 94.38 118 GLU A C 1
ATOM 979 O O . GLU A 1 118 ? 13.311 -0.170 -0.845 1.00 94.38 118 GLU A O 1
ATOM 984 N N . ILE A 1 119 ? 11.410 -1.350 -1.032 1.00 96.56 119 ILE A N 1
ATOM 985 C CA . ILE A 1 119 ? 11.37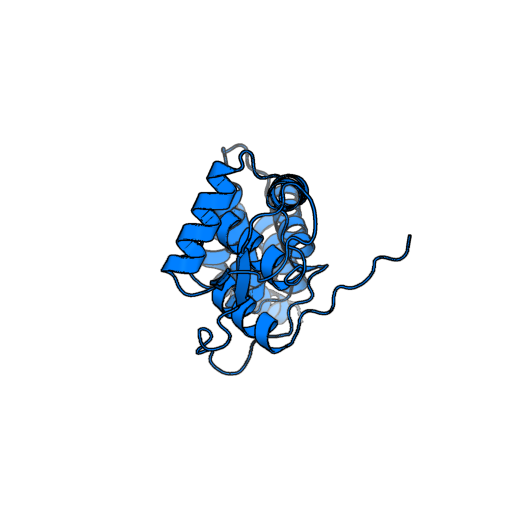9 -1.290 -2.503 1.00 96.56 119 ILE A CA 1
ATOM 986 C C . ILE A 1 119 ? 11.266 0.160 -2.993 1.00 96.56 119 ILE A C 1
ATOM 988 O O . ILE A 1 119 ? 11.881 0.522 -3.995 1.00 96.56 119 ILE A O 1
ATOM 992 N N . PHE A 1 120 ? 10.505 1.011 -2.296 1.00 96.94 120 PHE A N 1
ATOM 993 C CA . PHE A 1 120 ? 10.344 2.416 -2.678 1.00 96.94 120 PHE A CA 1
ATOM 994 C C . PHE A 1 120 ? 11.669 3.167 -2.605 1.00 96.94 120 PHE A C 1
ATOM 996 O O . PHE A 1 120 ? 12.005 3.911 -3.524 1.00 96.94 120 PHE A O 1
ATOM 1003 N N . SER A 1 121 ? 12.422 2.953 -1.528 1.00 96.56 121 SER A N 1
ATOM 1004 C CA . SER A 1 121 ? 13.735 3.570 -1.340 1.00 96.56 121 SER A CA 1
ATOM 1005 C C . SER A 1 121 ? 14.736 3.024 -2.359 1.00 96.56 121 SER A C 1
ATOM 1007 O O . SER A 1 121 ? 15.398 3.802 -3.042 1.00 96.56 121 SER A O 1
ATOM 1009 N N . TYR A 1 122 ? 14.754 1.701 -2.545 1.00 98.00 122 TYR A N 1
ATOM 1010 C CA . TYR A 1 122 ? 15.622 1.019 -3.504 1.00 98.00 122 TYR A CA 1
ATOM 1011 C C . TYR A 1 122 ? 15.400 1.494 -4.948 1.00 98.00 122 TYR A C 1
ATOM 1013 O O . TYR A 1 122 ? 16.354 1.716 -5.693 1.00 98.00 122 TYR A O 1
ATOM 1021 N N . PHE A 1 123 ? 14.143 1.727 -5.343 1.00 98.00 123 PHE A N 1
ATOM 1022 C CA . PHE A 1 123 ? 13.817 2.263 -6.664 1.00 98.00 123 PHE A CA 1
ATOM 1023 C C . PHE A 1 123 ? 14.535 3.591 -6.938 1.00 98.00 123 PHE A C 1
ATOM 1025 O O . PHE A 1 123 ? 15.117 3.761 -8.007 1.00 98.00 123 PHE A O 1
ATOM 1032 N N . PHE A 1 124 ? 14.503 4.534 -5.992 1.00 96.69 124 PHE A N 1
ATOM 1033 C CA . PHE A 1 124 ? 15.102 5.860 -6.188 1.00 96.69 124 PHE A CA 1
ATOM 1034 C C . PHE A 1 124 ? 16.611 5.894 -5.959 1.00 96.69 124 PHE A C 1
ATOM 1036 O O . PHE A 1 124 ? 17.268 6.794 -6.477 1.00 96.69 124 PHE A O 1
ATOM 1043 N N . GLU A 1 125 ? 17.162 4.909 -5.252 1.00 96.69 125 GLU A N 1
ATOM 1044 C CA . GLU A 1 125 ? 18.605 4.675 -5.205 1.00 96.69 125 GLU A CA 1
ATOM 1045 C C . GLU A 1 125 ? 19.138 4.281 -6.593 1.00 96.69 125 GLU A C 1
ATOM 1047 O O . GLU A 1 125 ? 20.120 4.847 -7.071 1.00 96.69 125 GLU A O 1
ATOM 1052 N N . LYS A 1 126 ? 18.446 3.363 -7.281 1.00 97.31 126 LYS A N 1
ATOM 1053 C CA . LYS A 1 126 ? 18.850 2.852 -8.603 1.00 97.31 126 LYS A CA 1
ATOM 1054 C C . LYS A 1 126 ? 18.448 3.752 -9.764 1.00 97.31 126 LYS A C 1
ATOM 1056 O O . LYS A 1 126 ? 19.174 3.865 -10.752 1.00 97.31 126 LYS A O 1
ATOM 1061 N N . ILE A 1 127 ? 17.300 4.417 -9.659 1.00 95.38 127 ILE A N 1
ATOM 1062 C CA . ILE A 1 127 ? 16.764 5.312 -10.687 1.00 95.38 127 ILE A CA 1
ATOM 1063 C C . ILE A 1 127 ? 16.455 6.674 -10.046 1.00 95.38 127 ILE A C 1
ATOM 1065 O O . ILE A 1 127 ? 15.291 7.003 -9.787 1.00 95.38 127 ILE A O 1
ATOM 1069 N N . PRO A 1 128 ? 17.491 7.495 -9.783 1.00 92.12 128 PRO A N 1
ATOM 1070 C CA . PRO A 1 128 ? 17.306 8.815 -9.200 1.00 92.12 128 PRO A CA 1
ATOM 1071 C C . PRO A 1 128 ? 16.467 9.712 -10.106 1.00 92.12 128 PRO A C 1
ATOM 1073 O O . PRO A 1 128 ? 16.569 9.670 -11.335 1.00 92.12 128 PRO A O 1
ATOM 1076 N N . THR A 1 129 ? 15.664 10.575 -9.493 1.00 88.38 129 THR A N 1
ATOM 1077 C CA . THR A 1 129 ? 14.842 11.553 -10.204 1.00 88.38 129 THR A CA 1
ATOM 1078 C C . THR A 1 129 ? 14.867 12.889 -9.483 1.00 88.38 129 THR A C 1
ATOM 1080 O O . THR A 1 129 ? 14.816 12.954 -8.259 1.00 88.38 129 THR A O 1
ATOM 1083 N N . THR A 1 130 ? 14.926 13.970 -10.253 1.00 86.75 130 THR A N 1
ATOM 1084 C CA . THR A 1 130 ? 14.856 15.348 -9.745 1.00 86.75 130 THR A CA 1
ATOM 1085 C C . THR A 1 130 ? 13.423 15.881 -9.717 1.00 86.75 130 THR A C 1
ATOM 1087 O O . THR A 1 130 ? 13.163 16.977 -9.223 1.00 86.75 130 THR A O 1
ATOM 1090 N N . LYS A 1 131 ? 12.464 15.122 -10.262 1.00 87.12 131 LYS A N 1
ATOM 1091 C CA . LYS A 1 131 ? 11.062 15.534 -10.353 1.00 87.12 131 LYS A CA 1
ATOM 1092 C C . LYS A 1 131 ? 10.372 15.359 -9.005 1.00 87.12 131 LYS A C 1
ATOM 1094 O O . LYS A 1 131 ? 10.588 14.370 -8.312 1.00 87.12 131 LYS A O 1
ATOM 1099 N N . LYS A 1 132 ? 9.459 16.273 -8.673 1.00 90.31 132 LYS A N 1
ATOM 1100 C CA . LYS A 1 132 ? 8.575 16.116 -7.512 1.00 90.31 132 LYS A CA 1
ATOM 1101 C C . LYS A 1 132 ? 7.700 14.871 -7.686 1.00 90.31 132 LYS A C 1
ATOM 1103 O O . LYS A 1 132 ? 7.089 14.683 -8.740 1.00 90.31 132 LYS A O 1
ATOM 1108 N N . ILE A 1 133 ? 7.617 14.045 -6.643 1.00 92.00 133 ILE A N 1
ATOM 1109 C CA . ILE A 1 133 ? 6.868 12.785 -6.657 1.00 92.00 133 ILE A CA 1
ATOM 1110 C C . ILE A 1 133 ? 5.793 12.774 -5.578 1.00 92.00 133 ILE A C 1
ATOM 1112 O O . ILE A 1 133 ? 6.036 13.130 -4.428 1.00 92.00 133 ILE A O 1
ATOM 1116 N N . ASP A 1 134 ? 4.600 12.320 -5.961 1.00 92.56 134 ASP A N 1
ATOM 1117 C CA . ASP A 1 134 ? 3.559 11.949 -5.010 1.00 92.56 134 ASP A CA 1
ATOM 1118 C C . ASP A 1 134 ? 3.924 10.607 -4.359 1.00 92.56 134 ASP A C 1
ATOM 1120 O O . ASP A 1 134 ? 3.834 9.540 -4.982 1.00 92.56 134 ASP A O 1
ATOM 1124 N N . ILE A 1 135 ? 4.379 10.680 -3.109 1.00 90.88 135 ILE A N 1
ATOM 1125 C CA . ILE A 1 135 ? 4.849 9.532 -2.328 1.00 90.88 135 ILE A CA 1
ATOM 1126 C C . ILE A 1 135 ? 3.721 8.518 -2.118 1.00 90.88 135 ILE A C 1
ATOM 1128 O O . ILE A 1 135 ? 3.941 7.318 -2.272 1.00 90.88 135 ILE A O 1
ATOM 1132 N N . SER A 1 136 ? 2.511 8.989 -1.804 1.00 85.06 136 SER A N 1
ATOM 1133 C CA . SER A 1 136 ? 1.367 8.127 -1.492 1.00 85.06 136 SER A CA 1
ATOM 1134 C C . SER A 1 136 ? 0.983 7.283 -2.704 1.00 85.06 136 SER A C 1
ATOM 1136 O O . SER A 1 136 ? 0.889 6.057 -2.616 1.00 85.06 136 SER A O 1
ATOM 1138 N N . VAL A 1 137 ? 0.857 7.932 -3.866 1.00 90.56 137 VAL A N 1
ATOM 1139 C CA . VAL A 1 137 ? 0.513 7.252 -5.119 1.00 90.56 137 VAL A CA 1
ATOM 1140 C C . VAL A 1 137 ? 1.568 6.214 -5.485 1.00 90.56 137 VAL A C 1
ATOM 1142 O O . VAL A 1 137 ? 1.214 5.099 -5.850 1.00 90.56 137 VAL A O 1
ATOM 1145 N N . ASN A 1 138 ? 2.856 6.544 -5.379 1.00 94.62 138 ASN A N 1
ATOM 1146 C CA . ASN A 1 138 ? 3.923 5.649 -5.832 1.00 94.62 138 ASN A CA 1
ATOM 1147 C C . ASN A 1 138 ? 4.190 4.489 -4.862 1.00 94.62 138 ASN A C 1
ATOM 1149 O O . ASN A 1 138 ? 4.418 3.373 -5.326 1.00 94.62 138 ASN A O 1
ATOM 1153 N N . ARG A 1 139 ? 4.061 4.696 -3.544 1.00 93.19 139 ARG A N 1
ATOM 1154 C CA . ARG A 1 139 ? 4.062 3.592 -2.568 1.00 93.19 139 ARG A CA 1
ATOM 1155 C C . ARG A 1 139 ? 2.915 2.623 -2.820 1.00 93.19 139 ARG A C 1
ATOM 1157 O O . ARG A 1 139 ? 3.133 1.416 -2.798 1.00 93.19 139 ARG A O 1
ATOM 1164 N N . LYS A 1 140 ? 1.728 3.139 -3.162 1.00 88.88 140 LYS A N 1
ATOM 1165 C CA . LYS A 1 140 ? 0.587 2.286 -3.510 1.00 88.88 140 LYS A CA 1
ATOM 1166 C C . LYS A 1 140 ? 0.876 1.389 -4.714 1.00 88.88 140 LYS A C 1
ATOM 1168 O O . LYS A 1 140 ? 0.403 0.264 -4.762 1.00 88.88 140 LYS A O 1
ATOM 1173 N N . GLN A 1 141 ? 1.659 1.842 -5.691 1.00 94.94 141 GLN A N 1
ATOM 1174 C CA . GLN A 1 141 ? 2.000 0.989 -6.836 1.00 94.94 141 GLN A CA 1
ATOM 1175 C C . GLN A 1 141 ? 2.947 -0.147 -6.444 1.00 94.94 141 GLN A C 1
ATOM 1177 O O . GLN A 1 141 ? 2.785 -1.256 -6.930 1.00 94.94 141 GLN A O 1
ATOM 1182 N N . ILE A 1 142 ? 3.882 0.089 -5.528 1.00 94.88 142 ILE A N 1
ATOM 1183 C CA . ILE A 1 142 ? 4.749 -0.975 -5.000 1.00 94.88 142 ILE A CA 1
ATOM 1184 C C . ILE A 1 142 ? 3.941 -1.984 -4.194 1.00 94.88 142 ILE A C 1
ATOM 1186 O O . ILE A 1 142 ? 4.087 -3.184 -4.389 1.00 94.88 142 ILE A O 1
ATOM 1190 N N . GLU A 1 143 ? 3.049 -1.496 -3.336 1.00 89.88 143 GLU A N 1
ATOM 1191 C CA . GLU A 1 143 ? 2.106 -2.334 -2.595 1.00 89.88 143 GLU A CA 1
ATOM 1192 C C . GLU A 1 143 ? 1.328 -3.262 -3.538 1.00 89.88 143 GLU A C 1
ATOM 1194 O O . GLU A 1 143 ? 1.229 -4.459 -3.293 1.00 89.88 143 GLU A O 1
ATOM 1199 N N . LEU A 1 144 ? 0.832 -2.730 -4.657 1.00 86.94 144 LEU A N 1
ATOM 1200 C CA . LEU A 1 144 ? 0.116 -3.530 -5.644 1.00 86.94 144 LEU A CA 1
ATOM 1201 C C . LEU A 1 144 ? 1.029 -4.535 -6.367 1.00 86.94 144 LEU A C 1
ATOM 1203 O O . LEU A 1 144 ? 0.587 -5.653 -6.598 1.00 86.94 144 LEU A O 1
ATOM 1207 N N . LEU A 1 145 ? 2.284 -4.195 -6.682 1.00 92.00 145 LEU A N 1
ATOM 1208 C CA . LEU A 1 145 ? 3.225 -5.165 -7.264 1.00 92.00 145 LEU A CA 1
ATOM 1209 C C . LEU A 1 145 ? 3.453 -6.372 -6.346 1.00 92.00 145 LEU A C 1
ATOM 1211 O O . LEU A 1 145 ? 3.474 -7.501 -6.825 1.00 92.00 145 LEU A O 1
ATOM 1215 N N . ILE A 1 146 ? 3.601 -6.125 -5.042 1.00 88.69 146 ILE A N 1
ATOM 1216 C CA . ILE A 1 146 ? 3.886 -7.173 -4.056 1.00 88.69 146 ILE A CA 1
ATOM 1217 C C . ILE A 1 146 ? 2.634 -8.010 -3.776 1.00 88.69 146 ILE A C 1
ATOM 1219 O O . ILE A 1 146 ? 2.687 -9.229 -3.832 1.00 88.69 146 ILE A O 1
ATOM 1223 N N . TYR A 1 147 ? 1.504 -7.368 -3.465 1.00 82.00 147 TYR A N 1
ATOM 1224 C CA . TYR A 1 147 ? 0.355 -8.065 -2.868 1.00 82.00 147 TYR A CA 1
ATOM 1225 C C . TYR A 1 147 ? -0.806 -8.323 -3.827 1.00 82.00 147 TYR A C 1
ATOM 1227 O O . TYR A 1 147 ? -1.664 -9.147 -3.526 1.00 82.00 147 TYR A O 1
ATOM 1235 N N . LYS A 1 148 ? -0.877 -7.602 -4.953 1.00 80.19 148 LYS A N 1
ATOM 1236 C CA . LYS A 1 148 ? -1.916 -7.816 -5.972 1.00 80.19 148 LYS A CA 1
ATOM 1237 C C . LYS A 1 148 ? -1.382 -8.582 -7.170 1.00 80.19 148 LYS A C 1
ATOM 1239 O O . LYS A 1 148 ? -2.058 -9.473 -7.671 1.00 80.19 148 LYS A O 1
ATOM 1244 N N . ASP A 1 149 ? -0.212 -8.183 -7.647 1.00 84.00 149 ASP A N 1
ATOM 1245 C CA . ASP A 1 149 ? 0.410 -8.784 -8.821 1.00 84.00 149 ASP A CA 1
ATOM 1246 C C . ASP A 1 149 ? 1.316 -9.981 -8.433 1.00 84.00 149 ASP A C 1
ATOM 1248 O O . ASP A 1 149 ? 1.809 -10.668 -9.322 1.00 84.00 149 ASP A O 1
ATOM 1252 N N . ASP A 1 150 ? 1.478 -10.236 -7.124 1.00 83.44 150 ASP A N 1
ATOM 1253 C CA . ASP A 1 150 ? 2.159 -11.386 -6.496 1.00 83.44 150 ASP A CA 1
ATOM 1254 C C . ASP A 1 150 ? 3.620 -11.582 -6.941 1.00 83.44 150 ASP A C 1
ATOM 1256 O O . ASP A 1 150 ? 4.121 -12.698 -7.079 1.00 83.44 150 ASP A O 1
ATOM 1260 N N . TYR A 1 151 ? 4.338 -10.477 -7.176 1.00 88.88 151 TYR A N 1
ATOM 1261 C CA . TYR A 1 151 ? 5.774 -10.532 -7.444 1.00 88.88 151 TYR A CA 1
ATOM 1262 C C . TYR A 1 151 ? 6.579 -10.525 -6.146 1.00 88.88 151 TYR A C 1
ATOM 1264 O O . TYR A 1 151 ? 6.371 -9.696 -5.257 1.00 88.88 151 TYR A O 1
ATOM 1272 N N . SER A 1 152 ? 7.579 -11.407 -6.072 1.00 91.06 152 SER A N 1
ATOM 1273 C CA . SER A 1 152 ? 8.512 -11.419 -4.947 1.00 91.06 152 SER A CA 1
ATOM 1274 C C . SER A 1 152 ? 9.323 -10.116 -4.876 1.00 91.06 152 SER A C 1
ATOM 1276 O O . SER A 1 152 ? 9.622 -9.489 -5.896 1.00 91.06 152 SER A O 1
ATOM 1278 N N . ILE A 1 153 ? 9.741 -9.734 -3.665 1.00 92.31 153 ILE A N 1
ATOM 1279 C CA . ILE A 1 153 ? 10.615 -8.569 -3.435 1.00 92.31 153 ILE A CA 1
ATOM 1280 C C . ILE A 1 153 ? 11.873 -8.662 -4.307 1.00 92.31 153 ILE A C 1
ATOM 1282 O O . ILE A 1 153 ? 12.251 -7.671 -4.930 1.00 92.31 153 ILE A O 1
ATOM 1286 N N . GLN A 1 154 ? 12.492 -9.845 -4.384 1.00 94.06 154 GLN A N 1
ATOM 1287 C CA . GLN A 1 154 ? 13.697 -10.048 -5.186 1.00 94.06 154 GLN A CA 1
ATOM 1288 C C . GLN A 1 154 ? 13.417 -9.838 -6.676 1.00 94.06 154 GLN A C 1
ATOM 1290 O O . GLN A 1 154 ? 14.109 -9.054 -7.310 1.00 94.06 154 GLN A O 1
ATOM 1295 N N . THR A 1 155 ? 12.334 -10.416 -7.205 1.00 95.94 155 THR A N 1
ATOM 1296 C CA . THR A 1 155 ? 11.923 -10.219 -8.604 1.00 95.94 155 THR A CA 1
ATOM 1297 C C . THR A 1 155 ? 11.720 -8.742 -8.940 1.00 95.94 155 THR A C 1
ATOM 1299 O O . THR A 1 155 ? 12.126 -8.279 -10.004 1.00 95.94 155 THR A O 1
ATOM 1302 N N . ILE A 1 156 ? 11.104 -7.976 -8.035 1.00 97.62 156 ILE A N 1
ATOM 1303 C CA . ILE A 1 156 ? 10.918 -6.535 -8.231 1.00 97.62 156 ILE A CA 1
ATOM 1304 C C . ILE A 1 156 ? 12.268 -5.812 -8.262 1.00 97.62 156 ILE A C 1
ATOM 1306 O O . ILE A 1 156 ? 12.464 -4.956 -9.125 1.00 97.62 156 ILE A O 1
ATOM 1310 N N . LYS A 1 157 ? 13.204 -6.162 -7.370 1.00 97.81 157 LYS A N 1
ATOM 1311 C CA . LYS A 1 157 ? 14.561 -5.593 -7.372 1.00 97.81 157 LYS A CA 1
ATOM 1312 C C . LYS A 1 157 ? 15.323 -5.928 -8.652 1.00 97.81 157 LYS A C 1
ATOM 1314 O O . LYS A 1 157 ? 15.881 -5.013 -9.244 1.00 97.81 157 LYS A O 1
ATOM 1319 N N . ASP A 1 158 ? 15.258 -7.169 -9.127 1.00 97.38 158 ASP A N 1
ATOM 1320 C CA . ASP A 1 158 ? 15.938 -7.596 -10.357 1.00 97.38 158 ASP A CA 1
ATOM 1321 C C . ASP A 1 158 ? 15.439 -6.801 -11.577 1.00 97.38 158 ASP A C 1
ATOM 1323 O O . ASP A 1 158 ? 16.224 -6.349 -12.412 1.00 97.38 158 ASP A O 1
ATOM 1327 N N . VAL A 1 159 ? 14.125 -6.551 -11.657 1.00 97.69 159 VAL A N 1
ATOM 1328 C CA . VAL A 1 159 ? 13.544 -5.706 -12.712 1.00 97.69 159 VAL A CA 1
ATOM 1329 C C . VAL A 1 159 ? 13.981 -4.245 -12.563 1.00 97.69 159 VAL A C 1
ATOM 1331 O O . VAL A 1 159 ? 14.247 -3.587 -13.568 1.00 97.69 159 VAL A O 1
ATOM 1334 N N . ILE A 1 160 ? 14.079 -3.714 -11.341 1.00 98.06 160 ILE A N 1
ATOM 1335 C CA . ILE A 1 160 ? 14.598 -2.356 -11.100 1.00 98.06 160 ILE A CA 1
ATOM 1336 C C . ILE A 1 160 ? 16.060 -2.247 -11.544 1.00 98.06 160 ILE A C 1
ATOM 1338 O O . ILE A 1 160 ? 16.412 -1.286 -12.231 1.00 98.06 160 ILE A O 1
ATOM 1342 N N . ASP A 1 161 ? 16.891 -3.228 -11.194 1.00 97.25 161 ASP A N 1
ATOM 1343 C CA . ASP A 1 161 ? 18.295 -3.286 -11.595 1.00 97.25 161 ASP A CA 1
ATOM 1344 C C . ASP A 1 161 ? 18.420 -3.324 -13.120 1.00 97.25 161 ASP A C 1
ATOM 1346 O O . ASP A 1 161 ? 19.130 -2.495 -13.693 1.00 97.25 161 ASP A O 1
ATOM 1350 N N . TYR A 1 162 ? 17.647 -4.183 -13.789 1.00 96.12 162 TYR A N 1
ATOM 1351 C CA . TYR A 1 162 ? 17.567 -4.222 -15.250 1.00 96.12 162 TYR A CA 1
ATOM 1352 C C . TYR A 1 162 ? 17.183 -2.863 -15.850 1.00 96.12 162 TYR A C 1
ATOM 1354 O O . TYR A 1 162 ? 17.868 -2.345 -16.735 1.00 96.12 162 TYR A O 1
ATOM 1362 N N . VAL A 1 163 ? 16.119 -2.235 -15.341 1.00 96.56 163 VAL A N 1
ATOM 1363 C CA . VAL A 1 163 ? 15.682 -0.918 -15.817 1.00 96.56 163 VAL A CA 1
ATOM 1364 C C . VAL A 1 163 ? 16.792 0.119 -15.646 1.00 96.56 163 VAL A C 1
ATOM 1366 O O . VAL A 1 163 ? 17.004 0.908 -16.566 1.00 96.56 163 VAL A O 1
ATOM 1369 N N . SER A 1 164 ? 17.512 0.104 -14.520 1.00 95.50 164 SER A N 1
ATOM 1370 C CA . SER A 1 164 ? 18.542 1.096 -14.180 1.00 95.50 164 SER A CA 1
ATOM 1371 C C . SER A 1 164 ? 19.718 1.143 -15.163 1.00 95.50 164 SER A C 1
ATOM 1373 O O . SER A 1 164 ? 20.312 2.209 -15.347 1.00 95.50 164 SER A O 1
ATOM 1375 N N . ILE A 1 165 ? 20.009 0.024 -15.835 1.00 92.94 165 ILE A N 1
ATOM 1376 C CA . ILE A 1 165 ? 21.088 -0.101 -16.829 1.00 92.94 165 ILE A CA 1
ATOM 1377 C C . ILE A 1 165 ? 20.582 -0.132 -18.280 1.00 92.94 165 ILE A C 1
ATOM 1379 O O . ILE A 1 165 ? 21.380 -0.079 -19.212 1.00 92.94 165 ILE A O 1
ATOM 1383 N N . SER A 1 166 ? 19.267 -0.216 -18.489 1.0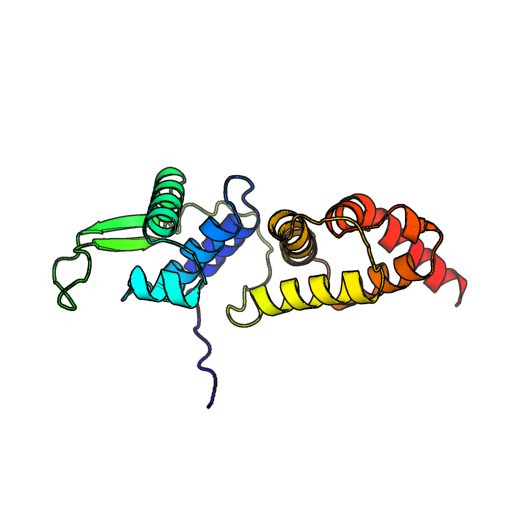0 90.25 166 SER A N 1
ATOM 1384 C CA . SER A 1 166 ? 18.652 -0.304 -19.820 1.00 90.25 166 SER A CA 1
ATOM 1385 C C . SER A 1 166 ? 18.276 1.064 -20.405 1.00 90.25 166 SER A C 1
ATOM 1387 O O . SER A 1 166 ? 18.158 2.073 -19.702 1.00 90.25 166 SER A O 1
ATOM 1389 N N . HIS A 1 167 ? 17.949 1.083 -21.702 1.00 86.06 167 HIS A N 1
ATOM 1390 C CA . HIS A 1 167 ? 17.353 2.253 -22.359 1.00 86.06 167 HIS A CA 1
ATOM 1391 C C . HIS A 1 167 ? 16.002 2.672 -21.747 1.00 86.06 167 HIS A C 1
ATOM 1393 O O . HIS A 1 167 ? 15.587 3.823 -21.893 1.00 86.06 167 HIS A O 1
ATOM 1399 N N . ASN A 1 168 ? 15.321 1.773 -21.024 1.00 87.56 168 ASN A N 1
ATOM 1400 C CA . ASN A 1 168 ? 14.028 2.044 -20.395 1.00 87.56 168 ASN A CA 1
ATOM 1401 C C . ASN A 1 168 ? 14.134 2.984 -19.183 1.00 87.56 168 ASN A C 1
ATOM 1403 O O . ASN A 1 168 ? 13.111 3.516 -18.746 1.00 87.56 168 ASN A O 1
ATOM 1407 N N . ARG A 1 169 ? 15.342 3.255 -18.661 1.00 89.56 169 ARG A N 1
ATOM 1408 C CA . ARG A 1 169 ? 15.562 4.152 -17.510 1.00 89.56 169 ARG A CA 1
ATOM 1409 C C . ARG A 1 169 ? 14.919 5.531 -17.685 1.00 89.56 169 ARG A C 1
ATOM 1411 O O . ARG A 1 169 ? 14.354 6.079 -16.741 1.00 89.56 169 ARG A O 1
ATOM 1418 N N . SER A 1 170 ? 14.999 6.104 -18.886 1.00 87.19 170 SER A N 1
ATOM 1419 C CA . SER A 1 170 ? 14.455 7.439 -19.184 1.00 87.19 170 SER A CA 1
ATOM 1420 C C . SER A 1 170 ? 12.922 7.477 -19.157 1.00 87.19 170 SER A C 1
ATOM 1422 O O . SER A 1 170 ? 12.325 8.515 -18.864 1.00 87.19 170 SER A O 1
ATOM 1424 N N . ILE A 1 171 ? 12.285 6.334 -19.416 1.00 91.31 171 ILE A N 1
ATOM 1425 C CA . ILE A 1 171 ? 10.833 6.158 -19.424 1.00 91.31 171 ILE A CA 1
ATOM 1426 C C . ILE A 1 171 ? 10.354 5.861 -18.000 1.00 91.31 171 ILE A C 1
ATOM 1428 O O . ILE A 1 171 ? 9.444 6.510 -17.479 1.00 91.31 171 ILE A O 1
ATOM 1432 N N . ILE A 1 172 ? 11.000 4.909 -17.330 1.00 94.69 172 ILE A N 1
ATOM 1433 C CA . ILE A 1 172 ? 10.605 4.395 -16.019 1.00 94.69 172 ILE A CA 1
ATOM 1434 C C . ILE A 1 172 ? 11.226 5.245 -14.908 1.00 94.69 172 ILE A C 1
ATOM 1436 O O . ILE A 1 172 ? 12.143 4.847 -14.207 1.00 94.69 172 ILE A O 1
ATOM 1440 N N . THR A 1 173 ? 10.692 6.450 -14.726 1.00 93.12 173 THR A N 1
ATOM 1441 C CA . THR A 1 173 ? 11.235 7.439 -13.767 1.00 93.12 173 THR A CA 1
ATOM 1442 C C . THR A 1 173 ? 10.616 7.386 -12.369 1.00 93.12 173 THR A C 1
ATOM 1444 O O . THR A 1 173 ? 10.958 8.194 -11.506 1.00 93.12 173 THR A O 1
ATOM 1447 N N . ARG A 1 174 ? 9.629 6.510 -12.153 1.00 94.94 174 ARG A N 1
ATOM 1448 C CA . ARG A 1 174 ? 8.855 6.420 -10.905 1.00 94.94 174 ARG A CA 1
ATOM 1449 C C . ARG A 1 174 ? 8.110 5.080 -10.796 1.00 94.94 174 ARG A C 1
ATOM 1451 O O . ARG A 1 174 ? 7.739 4.529 -11.839 1.00 94.94 174 ARG A O 1
ATOM 1458 N N . PRO A 1 175 ? 7.782 4.609 -9.579 1.00 96.69 175 PRO A N 1
ATOM 1459 C CA . PRO A 1 175 ? 7.113 3.323 -9.368 1.00 96.69 175 PRO A CA 1
ATOM 1460 C C . PRO A 1 175 ? 5.795 3.118 -10.129 1.00 96.69 175 PRO A C 1
ATOM 1462 O O . PRO A 1 175 ? 5.511 2.007 -10.567 1.00 96.69 175 PRO A O 1
ATOM 1465 N N . ILE A 1 176 ? 4.995 4.168 -10.356 1.00 95.94 176 ILE A N 1
ATOM 1466 C CA . ILE A 1 176 ? 3.768 4.029 -11.163 1.00 95.94 176 ILE A CA 1
ATOM 1467 C C . ILE A 1 176 ? 4.035 3.653 -12.621 1.00 95.94 176 ILE A C 1
ATOM 1469 O O . ILE A 1 176 ? 3.279 2.878 -13.204 1.00 95.94 176 ILE A O 1
ATOM 1473 N N . LEU A 1 177 ? 5.125 4.158 -13.201 1.00 96.12 177 LEU A N 1
ATOM 1474 C CA . LEU A 1 177 ? 5.527 3.792 -14.556 1.00 96.12 177 LEU A CA 1
ATOM 1475 C C . LEU A 1 177 ? 6.144 2.396 -14.563 1.00 96.12 177 LEU A C 1
ATOM 1477 O O . LEU A 1 177 ? 5.829 1.611 -15.450 1.00 96.12 177 LEU A O 1
ATOM 1481 N N . LEU A 1 178 ? 6.930 2.059 -13.534 1.00 97.19 178 LEU A N 1
ATOM 1482 C CA . LEU A 1 178 ? 7.473 0.713 -13.364 1.00 97.19 178 LEU A CA 1
ATOM 1483 C C . LEU A 1 178 ? 6.349 -0.323 -13.372 1.00 97.19 178 LEU A C 1
ATOM 1485 O O . LEU A 1 178 ? 6.352 -1.213 -14.214 1.00 97.19 178 LEU A O 1
ATOM 1489 N N . ARG A 1 179 ? 5.348 -0.173 -12.495 1.00 96.56 179 ARG A N 1
ATOM 1490 C CA . ARG A 1 179 ? 4.235 -1.123 -12.404 1.00 96.56 179 ARG A CA 1
ATOM 1491 C C . ARG A 1 179 ? 3.466 -1.249 -13.718 1.00 96.56 179 ARG A C 1
ATOM 1493 O O . ARG A 1 179 ? 3.146 -2.360 -14.128 1.00 96.56 179 ARG A O 1
ATOM 1500 N N . LYS A 1 180 ? 3.208 -0.127 -14.403 1.00 96.31 180 LYS A N 1
ATOM 1501 C CA . LYS A 1 180 ? 2.511 -0.116 -15.701 1.00 96.31 180 LYS A CA 1
ATOM 1502 C C . LYS A 1 180 ? 3.206 -1.001 -16.745 1.00 96.31 180 LYS A C 1
ATOM 1504 O O . LYS A 1 180 ? 2.523 -1.630 -17.547 1.00 96.31 180 LYS A O 1
ATOM 1509 N N . HIS A 1 181 ? 4.536 -1.050 -16.727 1.00 96.06 181 HIS A N 1
ATOM 1510 C CA . HIS A 1 181 ? 5.348 -1.776 -17.706 1.00 96.06 181 HIS A CA 1
ATOM 1511 C C . HIS A 1 181 ? 5.982 -3.064 -17.153 1.00 96.06 181 HIS A C 1
ATOM 1513 O O . HIS A 1 181 ? 6.690 -3.757 -17.879 1.00 96.06 181 HIS A O 1
ATOM 1519 N N . PHE A 1 182 ? 5.699 -3.422 -15.896 1.00 96.94 182 PHE A N 1
ATOM 1520 C CA . PHE A 1 182 ? 6.440 -4.444 -15.156 1.00 96.94 182 PHE A CA 1
ATOM 1521 C C . PHE A 1 182 ? 6.451 -5.803 -15.856 1.00 96.94 182 PHE A C 1
ATOM 1523 O O . PHE A 1 182 ? 7.501 -6.415 -16.008 1.00 96.94 182 PHE A O 1
ATOM 1530 N N . LYS A 1 183 ? 5.292 -6.253 -16.348 1.00 95.00 183 LYS A N 1
ATOM 1531 C CA . LYS A 1 183 ? 5.156 -7.561 -17.002 1.00 95.00 183 LYS A CA 1
ATOM 1532 C C . LYS A 1 183 ? 6.000 -7.677 -18.280 1.00 95.00 183 LYS A C 1
ATOM 1534 O O . LYS A 1 183 ? 6.521 -8.749 -18.562 1.00 95.00 183 LYS A O 1
ATOM 1539 N N . ALA A 1 184 ? 6.134 -6.585 -19.036 1.00 94.50 184 ALA A N 1
ATOM 1540 C CA . ALA A 1 184 ? 6.963 -6.552 -20.241 1.00 94.50 184 ALA A CA 1
ATOM 1541 C C . ALA A 1 184 ? 8.453 -6.576 -19.877 1.00 94.50 184 ALA A C 1
ATOM 1543 O O . ALA A 1 184 ? 9.182 -7.435 -20.357 1.00 94.50 184 ALA A O 1
ATOM 1544 N N . LEU A 1 185 ? 8.864 -5.720 -18.937 1.00 96.06 185 LEU A N 1
ATOM 1545 C CA . LEU A 1 185 ? 10.245 -5.647 -18.449 1.00 96.06 185 LEU A CA 1
ATOM 1546 C C . LEU A 1 185 ? 10.716 -6.973 -17.839 1.00 96.06 185 LEU A C 1
ATOM 1548 O O . LEU A 1 185 ? 11.832 -7.416 -18.086 1.00 96.06 185 LEU A O 1
ATOM 1552 N N . PHE A 1 186 ? 9.851 -7.637 -17.071 1.00 95.38 186 PHE A N 1
ATOM 1553 C CA . PHE A 1 186 ? 10.153 -8.941 -16.490 1.00 95.38 186 PHE A CA 1
ATOM 1554 C C . PHE A 1 186 ? 10.325 -10.025 -17.562 1.00 95.38 186 PHE A C 1
ATOM 1556 O O . PHE A 1 186 ? 11.205 -10.876 -17.453 1.00 95.38 186 PHE A O 1
ATOM 1563 N N . LYS A 1 187 ? 9.520 -9.982 -18.631 1.00 94.12 187 LYS A N 1
ATOM 1564 C CA . LYS A 1 187 ? 9.670 -10.892 -19.771 1.00 94.12 187 LYS A CA 1
ATOM 1565 C C . LYS A 1 187 ? 10.996 -10.658 -20.503 1.00 94.12 187 LYS A C 1
ATOM 1567 O O . LYS A 1 187 ? 11.715 -11.621 -20.739 1.00 94.12 187 LYS A O 1
ATOM 1572 N N . GLU A 1 188 ? 11.337 -9.404 -20.795 1.00 92.81 188 GLU A N 1
ATOM 1573 C CA . GLU A 1 188 ? 12.607 -9.024 -21.433 1.00 92.81 188 GLU A CA 1
ATOM 1574 C C . GLU A 1 188 ? 13.819 -9.503 -20.618 1.00 92.81 188 GLU A C 1
ATOM 1576 O O . GLU A 1 188 ? 14.738 -10.112 -21.166 1.00 92.81 188 GLU A O 1
ATOM 1581 N N . LEU A 1 189 ? 13.792 -9.304 -19.296 1.00 93.12 189 LEU A N 1
ATOM 1582 C CA . LEU A 1 189 ? 14.832 -9.782 -18.382 1.00 93.12 189 LEU A CA 1
ATOM 1583 C C . LEU A 1 189 ? 15.013 -11.310 -18.452 1.00 93.12 189 LEU A C 1
ATOM 1585 O O . LEU A 1 189 ? 16.141 -11.800 -18.528 1.00 93.12 189 LEU A O 1
ATOM 1589 N N . ASN A 1 190 ? 13.913 -12.067 -18.471 1.00 90.81 190 ASN A N 1
ATOM 1590 C CA . ASN A 1 190 ? 13.959 -13.529 -18.577 1.00 90.81 190 ASN A CA 1
ATOM 1591 C C . ASN A 1 190 ? 14.451 -14.011 -19.953 1.00 90.81 190 ASN A C 1
ATOM 1593 O O . ASN A 1 190 ? 15.122 -15.035 -20.051 1.00 90.81 190 ASN A O 1
ATOM 1597 N N . GLU A 1 191 ? 14.139 -13.293 -21.032 1.00 90.88 191 GLU A N 1
ATOM 1598 C CA . GLU A 1 191 ? 14.651 -13.613 -22.370 1.00 90.88 191 GLU A CA 1
ATOM 1599 C C . GLU A 1 191 ? 16.164 -13.376 -22.478 1.00 90.88 191 GLU A C 1
ATOM 1601 O O . GLU A 1 191 ? 16.861 -14.144 -23.142 1.00 90.88 191 GLU A O 1
ATOM 1606 N N . LEU A 1 192 ? 16.688 -12.350 -21.801 1.00 84.56 192 LEU A N 1
ATOM 1607 C CA . LEU A 1 192 ? 18.125 -12.078 -21.739 1.00 84.56 192 LEU A CA 1
ATOM 1608 C C . LEU A 1 192 ? 18.876 -13.144 -20.934 1.00 84.56 192 LEU A C 1
ATOM 1610 O O . LEU A 1 192 ? 19.904 -13.632 -21.399 1.00 84.56 192 LEU A O 1
ATOM 1614 N N . SER A 1 193 ? 18.348 -13.564 -19.780 1.00 80.00 193 SER A N 1
ATOM 1615 C CA . SER A 1 193 ? 19.002 -14.589 -18.949 1.00 80.00 193 SER A CA 1
ATOM 1616 C C . SER A 1 193 ? 19.072 -15.960 -19.634 1.00 80.00 193 SER A C 1
ATOM 1618 O O . SER A 1 193 ? 20.027 -16.705 -19.423 1.00 80.00 193 SER A O 1
ATOM 1620 N N . ASN A 1 194 ? 18.103 -16.269 -20.502 1.00 72.06 194 ASN A N 1
ATOM 1621 C CA . ASN A 1 194 ? 18.078 -17.502 -21.290 1.00 72.06 194 ASN A CA 1
ATOM 1622 C C . ASN A 1 194 ? 18.986 -17.467 -22.530 1.00 72.06 194 ASN A C 1
ATOM 1624 O O . ASN A 1 194 ? 19.341 -18.527 -23.027 1.00 72.06 194 ASN A O 1
ATOM 1628 N N . LYS A 1 195 ? 19.371 -16.285 -23.031 1.00 66.69 195 LYS A N 1
ATOM 1629 C CA . LYS A 1 195 ? 20.334 -16.140 -24.144 1.00 66.69 195 LYS A CA 1
ATOM 1630 C C . LYS A 1 195 ? 21.797 -16.157 -23.692 1.00 66.69 195 LYS A C 1
ATOM 1632 O O . LYS A 1 195 ? 22.684 -16.276 -24.529 1.00 66.69 195 LYS A O 1
ATOM 1637 N N . SER A 1 196 ? 22.051 -15.983 -22.397 1.00 57.50 196 SER A N 1
ATOM 1638 C CA . SER A 1 196 ? 23.394 -16.019 -21.797 1.00 57.50 196 SER A CA 1
ATOM 1639 C C . SER A 1 196 ? 23.779 -17.395 -21.230 1.00 57.50 196 SER A C 1
ATOM 1641 O O . SER A 1 196 ? 24.832 -17.508 -20.606 1.00 57.50 196 SER A O 1
ATOM 1643 N N . LYS A 1 197 ? 22.930 -18.412 -21.423 1.00 48.50 197 LYS A N 1
ATOM 1644 C CA . LYS A 1 197 ? 23.201 -19.828 -21.144 1.00 48.50 197 LYS A CA 1
ATOM 1645 C C . LYS A 1 197 ? 23.405 -20.576 -22.452 1.00 48.50 197 LYS A C 1
ATOM 1647 O O . LYS A 1 197 ? 24.242 -21.500 -22.442 1.00 48.50 197 LYS A O 1
#

Foldseek 3Di:
DDDDFQDQPPLLQLLLLVQLPDPLDFPVLSLLSLVCSRQQVDDDLVVSCVVVVPDDSVSSVVSVVSCVVLQQWDWDQAPDDPDPPDDRTTIDGDSVSRPDDPDWDGDRSPCLLVLLVVLQVLLCVLQPDPDDDDPRVQSSLSSCVCGVVPDDSVLSNLLSNQCSPDPVSVVCRTNVSCSVCVVVSSVVSVVVVVVVD